Protein AF-G9ZDW5-F1 (afdb_monomer_lite)

Radius of gyration: 24.99 Å; chains: 1; bounding box: 78×46×70 Å

Structure (mmCIF, N/CA/C/O backbone):
data_AF-G9ZDW5-F1
#
_entry.id   AF-G9ZDW5-F1
#
loop_
_atom_site.group_PDB
_atom_site.id
_atom_site.type_symbol
_atom_site.label_atom_id
_atom_site.label_alt_id
_atom_site.label_comp_id
_atom_site.label_asym_id
_atom_site.label_entity_id
_atom_site.label_seq_id
_atom_site.pdbx_PDB_ins_code
_atom_site.Cartn_x
_atom_site.Cartn_y
_atom_site.Cartn_z
_atom_site.occupancy
_atom_site.B_iso_or_equiv
_atom_site.auth_seq_id
_atom_site.auth_comp_id
_atom_site.auth_asym_id
_atom_site.auth_atom_id
_atom_site.pdbx_PDB_model_num
ATOM 1 N N . MET A 1 1 ? 25.777 17.624 -18.385 1.00 48.00 1 MET A N 1
ATOM 2 C CA . MET A 1 1 ? 26.031 16.160 -18.348 1.00 48.00 1 MET A CA 1
ATOM 3 C C . MET A 1 1 ? 24.823 15.294 -18.750 1.00 48.00 1 MET A C 1
ATOM 5 O O . MET A 1 1 ? 24.967 14.083 -18.841 1.00 48.00 1 MET A O 1
ATOM 9 N N . THR A 1 2 ? 23.654 15.873 -19.050 1.00 51.00 2 THR A N 1
ATOM 10 C CA . THR A 1 2 ? 22.387 15.142 -19.278 1.00 51.00 2 THR A CA 1
ATOM 11 C C . THR A 1 2 ? 22.176 14.684 -20.730 1.00 51.00 2 THR A C 1
ATOM 13 O O . THR A 1 2 ? 21.541 13.667 -20.974 1.00 51.00 2 THR A O 1
ATOM 16 N N . MET A 1 3 ? 22.758 15.396 -21.697 1.00 32.97 3 MET A N 1
ATOM 17 C CA . MET A 1 3 ? 22.489 15.211 -23.130 1.00 32.97 3 MET A CA 1
ATOM 18 C C . MET A 1 3 ? 23.209 13.987 -23.732 1.00 32.97 3 MET A C 1
ATOM 20 O O . MET A 1 3 ? 22.612 13.230 -24.490 1.00 32.97 3 MET A O 1
ATOM 24 N N . ASN A 1 4 ? 24.449 13.707 -23.305 1.00 37.22 4 ASN A N 1
ATOM 25 C CA . ASN A 1 4 ? 25.214 12.539 -23.773 1.00 37.22 4 ASN A CA 1
ATOM 26 C C . ASN A 1 4 ? 24.620 11.198 -23.311 1.00 37.22 4 ASN A C 1
ATOM 28 O O . ASN A 1 4 ? 24.750 10.199 -24.010 1.00 37.22 4 ASN A O 1
ATOM 32 N N . ARG A 1 5 ? 23.936 11.171 -22.159 1.00 40.22 5 ARG A N 1
ATOM 33 C CA . ARG A 1 5 ? 23.303 9.955 -21.623 1.00 40.22 5 ARG A CA 1
ATOM 34 C C . ARG A 1 5 ? 21.988 9.624 -22.339 1.00 40.22 5 ARG A C 1
ATOM 36 O O . ARG A 1 5 ? 21.676 8.454 -22.516 1.00 40.22 5 ARG A O 1
ATOM 43 N N . ILE A 1 6 ? 21.259 10.646 -22.796 1.00 39.97 6 ILE A N 1
ATOM 44 C CA . ILE A 1 6 ? 20.042 10.492 -23.609 1.00 39.97 6 ILE A CA 1
ATOM 45 C C . ILE A 1 6 ? 20.413 9.985 -25.011 1.00 39.97 6 ILE A C 1
ATOM 47 O O . ILE A 1 6 ? 19.914 8.949 -25.431 1.00 39.97 6 ILE A O 1
ATOM 51 N N . LEU A 1 7 ? 21.398 10.613 -25.666 1.00 42.41 7 LEU A N 1
ATOM 52 C CA . LEU A 1 7 ? 21.891 10.188 -26.987 1.00 42.41 7 LEU A CA 1
ATOM 53 C C . LEU A 1 7 ? 22.512 8.777 -26.980 1.00 42.41 7 LEU A C 1
ATOM 55 O O . LEU A 1 7 ? 22.414 8.042 -27.962 1.00 42.41 7 LEU A O 1
ATOM 59 N N . SER A 1 8 ? 23.150 8.389 -25.870 1.00 50.06 8 SER A N 1
ATOM 60 C CA . SER A 1 8 ? 23.674 7.034 -25.649 1.00 50.06 8 SER A CA 1
ATOM 61 C C . SER A 1 8 ? 22.558 5.991 -25.546 1.00 50.06 8 SER A C 1
ATOM 63 O O . SER A 1 8 ? 22.692 4.917 -26.126 1.00 50.06 8 SER A O 1
ATOM 65 N N . ASN A 1 9 ? 21.462 6.301 -24.847 1.00 51.62 9 ASN A N 1
ATOM 66 C CA . ASN A 1 9 ? 20.305 5.411 -24.746 1.00 51.62 9 ASN A CA 1
ATOM 67 C C . ASN A 1 9 ? 19.540 5.309 -26.072 1.00 51.62 9 ASN A C 1
ATOM 69 O O . ASN A 1 9 ? 19.057 4.231 -26.403 1.00 51.62 9 ASN A O 1
ATOM 73 N N . ASP A 1 10 ? 19.472 6.393 -26.850 1.00 55.84 10 ASP A N 1
ATOM 74 C CA . ASP A 1 10 ? 18.813 6.389 -28.160 1.00 55.84 10 ASP A CA 1
ATOM 75 C C . ASP A 1 10 ? 19.576 5.537 -29.179 1.00 55.84 10 ASP A C 1
ATOM 77 O O . ASP A 1 10 ? 18.960 4.779 -29.926 1.00 55.84 10 ASP A O 1
ATOM 81 N N . LYS A 1 11 ? 20.917 5.588 -29.177 1.00 57.66 11 LYS A N 1
ATOM 82 C CA . LYS A 1 11 ? 21.743 4.705 -30.017 1.00 57.66 11 LYS A CA 1
ATOM 83 C C . LYS A 1 11 ? 21.622 3.237 -29.618 1.00 57.66 11 LYS A C 1
ATOM 85 O O . LYS A 1 11 ? 21.502 2.400 -30.508 1.00 57.66 11 LYS A O 1
ATOM 90 N N . GLN A 1 12 ? 21.618 2.938 -28.318 1.00 57.91 12 GLN A N 1
ATOM 91 C CA . GLN A 1 12 ? 21.424 1.572 -27.829 1.00 57.91 12 GLN A CA 1
ATOM 92 C C . GLN A 1 12 ? 20.043 1.047 -28.229 1.00 57.91 12 GLN A C 1
ATOM 94 O O . GLN A 1 12 ? 19.930 -0.020 -28.815 1.00 57.91 12 GLN A O 1
ATOM 99 N N . ARG A 1 13 ? 18.998 1.857 -28.041 1.00 59.25 13 ARG A N 1
ATOM 100 C CA . ARG A 1 13 ? 17.634 1.510 -28.438 1.00 59.25 13 ARG A CA 1
ATOM 101 C C . ARG A 1 13 ? 17.506 1.300 -29.949 1.00 59.25 13 ARG A C 1
ATOM 103 O O . ARG A 1 13 ? 16.782 0.406 -30.375 1.00 59.25 13 ARG A O 1
ATOM 110 N N . LEU A 1 14 ? 18.199 2.098 -30.766 1.00 61.94 14 LEU A N 1
ATOM 111 C CA . LEU A 1 14 ? 18.217 1.917 -32.220 1.00 61.94 14 LEU A CA 1
ATOM 112 C C . LEU A 1 14 ? 18.880 0.588 -32.609 1.00 61.94 14 LEU A C 1
ATOM 114 O O . LEU A 1 14 ? 18.380 -0.103 -33.492 1.00 61.94 14 LEU A O 1
ATOM 118 N N . GLN A 1 15 ? 19.973 0.224 -31.934 1.00 66.19 15 GLN A N 1
ATOM 119 C CA . GLN A 1 15 ? 20.665 -1.050 -32.135 1.00 66.19 15 GLN A CA 1
ATOM 120 C C . GLN A 1 15 ? 19.809 -2.235 -31.684 1.00 66.19 15 GLN A C 1
ATOM 122 O O . GLN A 1 15 ? 19.684 -3.190 -32.440 1.00 66.19 15 GLN A O 1
ATOM 127 N N . ASP A 1 16 ? 19.137 -2.139 -30.537 1.00 64.81 16 ASP A N 1
ATOM 128 C CA . ASP A 1 16 ? 18.242 -3.185 -30.035 1.00 64.81 16 ASP A CA 1
ATOM 129 C C . ASP A 1 16 ? 17.047 -3.395 -30.983 1.00 64.81 16 ASP A C 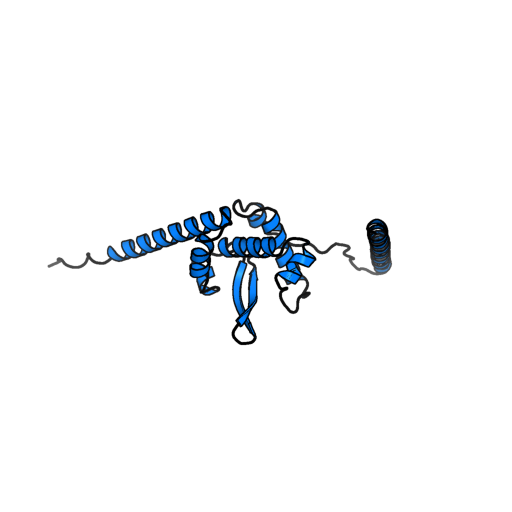1
ATOM 131 O O . ASP A 1 16 ? 16.669 -4.528 -31.275 1.00 64.81 16 ASP A O 1
ATOM 135 N N . VAL A 1 17 ? 16.479 -2.312 -31.534 1.00 66.25 17 VAL A N 1
ATOM 136 C CA . VAL A 1 17 ? 15.407 -2.375 -32.545 1.00 66.25 17 VAL A CA 1
ATOM 137 C C . VAL A 1 17 ? 15.911 -2.988 -33.853 1.00 66.25 17 VAL A C 1
ATOM 139 O O . VAL A 1 17 ? 15.212 -3.802 -34.454 1.00 66.25 17 VAL A O 1
ATOM 142 N N . GLN A 1 18 ? 17.117 -2.632 -34.299 1.00 69.25 18 GLN A N 1
ATOM 143 C CA . GLN A 1 18 ? 17.725 -3.197 -35.507 1.00 69.25 18 GLN A CA 1
ATOM 144 C C . GLN A 1 18 ? 18.092 -4.674 -35.332 1.00 69.25 18 GLN A C 1
ATOM 146 O O . GLN A 1 18 ? 17.912 -5.462 -36.259 1.00 69.25 18 GLN A O 1
ATOM 151 N N . GLU A 1 19 ? 18.572 -5.070 -34.156 1.00 68.31 19 GLU A N 1
ATOM 152 C CA . GLU A 1 19 ? 18.895 -6.457 -33.833 1.00 68.31 19 GLU A CA 1
ATOM 153 C C . GLU A 1 19 ? 17.627 -7.303 -33.689 1.00 68.31 19 GLU A C 1
ATOM 155 O O . GLU A 1 19 ? 17.572 -8.411 -34.226 1.00 68.31 19 GLU A O 1
ATOM 160 N N . LEU A 1 20 ? 16.579 -6.764 -33.055 1.00 61.47 20 LEU A N 1
ATOM 161 C CA . LEU A 1 20 ? 15.261 -7.390 -32.996 1.00 61.47 20 LEU A CA 1
ATOM 162 C C . LEU A 1 20 ? 14.685 -7.564 -34.406 1.00 61.47 20 LEU A C 1
ATOM 164 O O . LEU A 1 20 ? 14.303 -8.671 -34.764 1.00 61.47 20 LEU A O 1
ATOM 168 N N . ALA A 1 21 ? 14.723 -6.523 -35.244 1.00 63.22 21 ALA A N 1
ATOM 169 C CA . ALA A 1 21 ? 14.284 -6.599 -36.637 1.00 63.22 21 ALA A CA 1
ATOM 170 C C . ALA A 1 21 ? 15.086 -7.635 -37.440 1.00 63.22 21 ALA A C 1
ATOM 172 O O . ALA A 1 21 ? 14.513 -8.406 -38.203 1.00 63.22 21 ALA A O 1
ATOM 173 N N . ARG A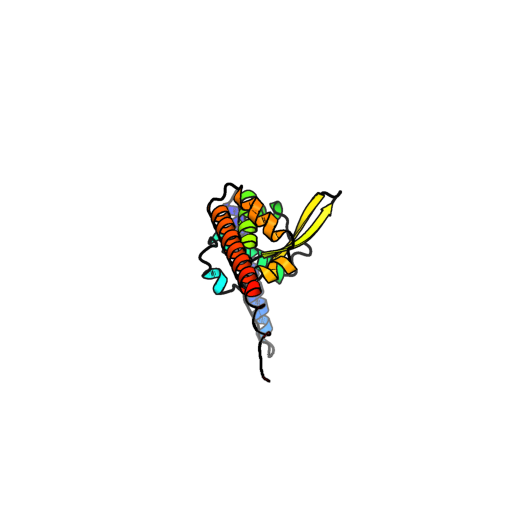 1 22 ? 16.408 -7.712 -37.244 1.00 64.62 22 ARG A N 1
ATOM 174 C CA . ARG A 1 22 ? 17.276 -8.676 -37.933 1.00 64.62 22 ARG A CA 1
ATOM 175 C C . ARG A 1 22 ? 17.039 -10.118 -37.466 1.00 64.62 22 ARG A C 1
ATOM 177 O O . ARG A 1 22 ? 17.046 -11.018 -38.304 1.00 64.62 22 ARG A O 1
ATOM 184 N N . LYS A 1 23 ? 16.775 -10.340 -36.172 1.00 58.12 23 LYS A N 1
ATOM 185 C CA . LYS A 1 23 ? 16.333 -11.635 -35.622 1.00 58.12 23 LYS A CA 1
ATOM 186 C C . LYS A 1 23 ? 14.971 -12.031 -36.191 1.00 58.12 23 LYS A C 1
ATOM 188 O O . LYS A 1 23 ? 14.832 -13.147 -36.675 1.00 58.12 23 LYS A O 1
ATOM 193 N N . THR A 1 24 ? 14.018 -11.103 -36.252 1.00 54.44 24 THR A N 1
ATOM 194 C CA . THR A 1 24 ? 12.704 -11.313 -36.879 1.00 54.44 24 THR A CA 1
ATOM 195 C C . THR A 1 24 ? 12.807 -11.625 -38.373 1.00 54.44 24 THR A C 1
ATOM 197 O O . THR A 1 24 ? 12.091 -12.492 -38.856 1.00 54.44 24 THR A O 1
ATOM 200 N N . ILE A 1 25 ? 13.734 -11.000 -39.105 1.00 54.94 25 ILE A N 1
ATOM 201 C CA . ILE A 1 25 ? 13.961 -11.268 -40.536 1.00 54.94 25 ILE A CA 1
ATOM 202 C C . ILE A 1 25 ? 14.609 -12.647 -40.771 1.00 54.94 25 ILE A C 1
ATOM 204 O O . ILE A 1 25 ? 14.349 -13.273 -41.796 1.00 54.94 25 ILE A O 1
ATOM 208 N N . HIS A 1 26 ? 15.413 -13.170 -39.836 1.00 48.41 26 HIS A N 1
ATOM 209 C CA . HIS A 1 26 ? 15.983 -14.523 -39.953 1.00 48.41 26 HIS A CA 1
ATOM 210 C C . HIS A 1 26 ? 14.968 -15.642 -39.663 1.00 48.41 26 HIS A C 1
ATOM 212 O O . HIS A 1 26 ? 15.166 -16.766 -40.115 1.00 48.41 26 HIS A O 1
ATOM 218 N N . ILE A 1 27 ? 13.859 -15.320 -38.985 1.00 50.06 27 ILE A N 1
ATOM 219 C CA . ILE A 1 27 ? 12.718 -16.226 -38.769 1.00 50.06 27 ILE A CA 1
ATOM 220 C C . ILE A 1 27 ? 11.945 -16.470 -40.084 1.00 50.06 27 ILE A C 1
ATOM 222 O O . ILE A 1 27 ? 11.290 -17.490 -40.232 1.00 50.06 27 ILE A O 1
ATOM 226 N N . VAL A 1 28 ? 12.106 -15.617 -41.103 1.00 49.28 28 VAL A N 1
ATOM 227 C CA . VAL A 1 28 ? 11.380 -15.692 -42.392 1.00 49.28 28 VAL A CA 1
ATOM 228 C C . VAL A 1 28 ? 11.916 -16.789 -43.337 1.00 49.28 28 VAL A C 1
ATOM 230 O O . VAL A 1 28 ? 11.548 -16.830 -44.508 1.00 49.28 28 VAL A O 1
ATOM 233 N N . LYS A 1 29 ? 12.801 -17.687 -42.876 1.00 48.72 29 LYS A N 1
ATOM 234 C CA . LYS A 1 29 ? 13.291 -18.819 -43.689 1.00 48.72 29 LYS A CA 1
ATOM 235 C C . LYS A 1 29 ? 12.673 -20.182 -43.357 1.00 48.72 29 LYS A C 1
ATOM 237 O O . LYS A 1 29 ? 12.912 -21.105 -44.125 1.00 48.72 29 LYS A O 1
ATOM 242 N N . GLU A 1 30 ? 11.852 -20.295 -42.313 1.00 51.72 30 GLU A N 1
ATOM 243 C CA . GLU A 1 30 ? 11.049 -21.491 -42.000 1.00 51.72 30 GLU A CA 1
ATOM 244 C C . GLU A 1 30 ? 9.714 -21.084 -41.348 1.00 51.72 30 GLU A C 1
ATOM 246 O O . GLU A 1 30 ? 9.595 -19.958 -40.873 1.00 51.72 30 GLU A O 1
ATOM 251 N N . ASP A 1 31 ? 8.724 -21.986 -41.336 1.00 54.66 31 ASP A N 1
ATOM 252 C CA . ASP A 1 31 ? 7.350 -21.821 -40.818 1.00 54.66 31 ASP A CA 1
ATOM 253 C C . ASP A 1 31 ? 7.279 -21.438 -39.318 1.00 54.66 31 ASP A C 1
ATOM 255 O O . ASP A 1 31 ? 6.828 -22.209 -38.470 1.00 54.66 31 ASP A O 1
ATOM 259 N N . GLN A 1 32 ? 7.737 -20.240 -38.956 1.00 58.59 32 GLN A N 1
ATOM 260 C CA . GLN A 1 32 ? 7.831 -19.772 -37.576 1.00 58.59 32 GLN A CA 1
ATOM 261 C C . GLN A 1 32 ? 7.155 -18.410 -37.385 1.00 58.59 32 GLN A C 1
ATOM 263 O O . GLN A 1 32 ? 7.262 -17.494 -38.200 1.00 58.59 32 GLN A O 1
ATOM 268 N N . ILE A 1 33 ? 6.463 -18.270 -36.253 1.00 52.75 33 ILE A N 1
ATOM 269 C CA . ILE A 1 33 ? 5.803 -17.032 -35.832 1.00 52.75 33 ILE A CA 1
ATOM 270 C C . ILE A 1 33 ? 6.773 -16.247 -34.944 1.00 52.75 33 ILE A C 1
ATOM 272 O O . ILE A 1 33 ? 7.211 -16.740 -33.906 1.00 52.75 33 ILE A O 1
ATOM 276 N N . ALA A 1 34 ? 7.081 -15.005 -35.323 1.00 57.44 34 ALA A N 1
ATOM 277 C CA . ALA A 1 34 ? 7.856 -14.074 -34.506 1.00 57.44 34 ALA A CA 1
ATOM 278 C C . ALA A 1 34 ? 6.931 -13.088 -33.775 1.00 57.44 34 ALA A C 1
ATOM 280 O O . ALA A 1 34 ? 6.090 -12.446 -34.403 1.00 57.44 34 ALA A O 1
ATOM 281 N N . PHE A 1 35 ? 7.124 -12.907 -32.466 1.00 62.91 35 PHE A N 1
ATOM 282 C CA . PHE A 1 35 ? 6.480 -11.844 -31.690 1.00 62.91 35 PHE A CA 1
ATOM 283 C C . PHE A 1 35 ? 7.500 -10.755 -31.341 1.00 62.91 35 PHE A C 1
ATOM 285 O O . PHE A 1 35 ? 8.492 -11.016 -30.663 1.00 62.91 35 PHE A O 1
ATOM 292 N N . THR A 1 36 ? 7.248 -9.524 -31.787 1.00 62.19 36 THR A N 1
ATOM 293 C CA . THR A 1 36 ? 8.050 -8.342 -31.438 1.00 62.19 36 THR A CA 1
ATOM 294 C C . THR A 1 36 ? 7.201 -7.388 -30.599 1.00 62.19 36 THR A C 1
ATOM 296 O O . THR A 1 36 ? 6.499 -6.534 -31.140 1.00 62.19 36 THR A O 1
ATOM 299 N N . GLY A 1 37 ? 7.235 -7.539 -29.276 1.00 65.19 37 GLY A N 1
ATOM 300 C CA . GLY A 1 37 ? 6.502 -6.683 -28.341 1.00 65.19 37 GLY A CA 1
ATOM 301 C C . GLY A 1 37 ? 7.357 -6.270 -27.147 1.00 65.19 37 GLY A C 1
ATOM 302 O O . GLY A 1 37 ? 8.324 -6.944 -26.799 1.00 65.19 37 GLY A O 1
ATOM 303 N N . SER A 1 38 ? 7.014 -5.140 -26.529 1.00 72.62 38 SER A N 1
ATOM 304 C CA . SER A 1 38 ? 7.593 -4.728 -25.244 1.00 72.62 38 SER A CA 1
ATOM 305 C C . SER A 1 38 ? 6.952 -5.491 -24.080 1.00 72.62 38 SER A C 1
ATOM 307 O O . SER A 1 38 ? 5.848 -6.015 -24.215 1.00 72.62 38 SER A O 1
ATOM 309 N N . GLU A 1 39 ? 7.627 -5.519 -22.926 1.00 72.25 39 GLU A N 1
ATOM 310 C CA . GLU A 1 39 ? 7.035 -5.994 -21.669 1.00 72.25 39 GLU A CA 1
ATOM 311 C C . GLU A 1 39 ? 5.752 -5.196 -21.369 1.00 72.25 39 GLU A C 1
ATOM 313 O O . GLU A 1 39 ? 5.771 -3.963 -21.340 1.00 72.25 39 GLU A O 1
ATOM 318 N N . VAL A 1 40 ? 4.634 -5.900 -21.167 1.00 79.81 40 VAL A N 1
ATOM 319 C CA . VAL A 1 40 ? 3.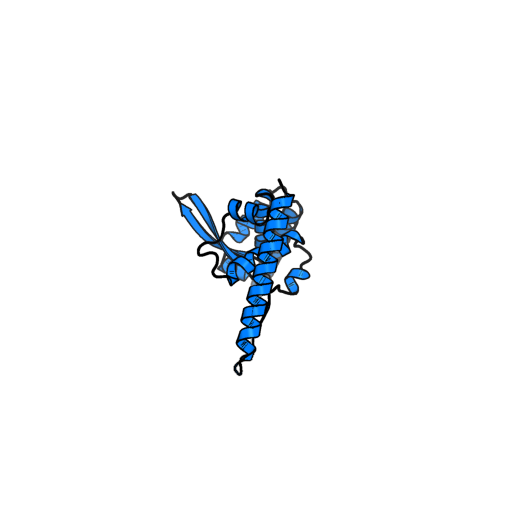341 -5.294 -20.830 1.00 79.81 40 VAL A CA 1
ATOM 320 C C . VAL A 1 40 ? 3.032 -5.567 -19.367 1.00 79.81 40 VAL A C 1
ATOM 322 O O . VAL A 1 40 ? 2.915 -6.718 -18.949 1.00 79.81 40 VAL A O 1
ATOM 325 N N . ILE A 1 41 ? 2.822 -4.497 -18.604 1.00 81.19 41 ILE A N 1
ATOM 326 C CA . ILE A 1 41 ? 2.296 -4.596 -17.244 1.00 81.19 41 ILE A CA 1
ATOM 327 C C . ILE A 1 41 ? 0.775 -4.674 -17.344 1.00 81.19 41 ILE A C 1
ATOM 329 O O . ILE A 1 41 ? 0.125 -3.724 -17.782 1.00 81.19 41 ILE A O 1
ATOM 333 N N . GLN A 1 42 ? 0.204 -5.803 -16.934 1.00 84.62 42 GLN A N 1
ATOM 334 C CA . GLN A 1 42 ? -1.246 -5.937 -16.836 1.00 84.62 42 GLN A CA 1
ATOM 335 C C . GLN A 1 42 ? -1.760 -5.171 -15.618 1.00 84.62 42 GLN A C 1
ATOM 337 O O . GLN A 1 42 ? -1.230 -5.311 -14.514 1.00 84.62 42 GLN A O 1
ATOM 342 N N . VAL A 1 43 ? -2.804 -4.370 -15.831 1.00 88.94 43 VAL A N 1
ATOM 343 C CA . VAL A 1 43 ? -3.405 -3.529 -14.794 1.00 88.94 43 VAL A CA 1
ATOM 344 C C . VAL A 1 43 ? -4.888 -3.867 -14.666 1.00 88.94 43 VAL A C 1
ATOM 346 O O . VAL A 1 43 ? -5.605 -3.793 -15.666 1.00 88.94 43 VAL A O 1
ATOM 349 N N . PRO A 1 44 ? -5.379 -4.207 -13.463 1.00 93.75 44 PRO A N 1
ATOM 350 C CA . PRO A 1 44 ? -6.803 -4.407 -13.238 1.00 93.75 44 PRO A CA 1
ATOM 351 C C . PRO A 1 44 ? -7.583 -3.123 -13.531 1.00 93.75 44 PRO A C 1
ATOM 353 O O . PRO A 1 44 ? -7.264 -2.063 -12.992 1.00 93.75 44 PRO A O 1
ATOM 356 N N . GLY A 1 45 ? -8.648 -3.205 -14.333 1.00 94.38 45 GLY A N 1
ATOM 357 C CA . GLY A 1 45 ? -9.484 -2.033 -14.637 1.00 94.38 45 GLY A CA 1
ATOM 358 C C . GLY A 1 45 ? -10.064 -1.375 -13.378 1.00 94.38 45 GLY A C 1
ATOM 359 O O . GLY A 1 45 ? -10.140 -0.153 -13.284 1.00 94.38 45 GLY A O 1
ATOM 360 N N . VAL A 1 46 ? -10.370 -2.184 -12.358 1.00 95.50 46 VAL A N 1
ATOM 361 C CA . VAL A 1 46 ? -10.823 -1.715 -11.040 1.00 95.50 46 VAL A CA 1
ATOM 362 C C . VAL A 1 46 ? -9.798 -0.834 -10.314 1.00 95.50 46 VAL A C 1
ATOM 364 O O . VAL A 1 46 ? -10.205 0.058 -9.578 1.00 95.50 46 VAL A O 1
ATOM 367 N N . LEU A 1 47 ? -8.492 -1.015 -10.551 1.00 96.56 47 LEU A N 1
ATOM 368 C CA . LEU A 1 47 ? -7.445 -0.159 -9.976 1.00 96.56 47 LEU A CA 1
ATOM 369 C C . LEU A 1 47 ? -7.464 1.227 -10.619 1.00 96.56 47 LEU A C 1
ATOM 371 O O . LEU A 1 47 ? -7.352 2.242 -9.933 1.00 96.56 47 LEU A O 1
ATOM 375 N N . LEU A 1 48 ? -7.622 1.276 -11.945 1.00 93.81 48 LEU A N 1
ATOM 376 C CA . LEU A 1 48 ? -7.662 2.532 -12.697 1.00 93.81 48 LEU A CA 1
ATOM 377 C C . LEU A 1 48 ? -8.820 3.416 -12.225 1.00 93.81 48 LEU A C 1
ATOM 379 O O . LEU A 1 48 ? -8.653 4.629 -12.082 1.00 93.81 48 LEU A O 1
ATOM 383 N N . CYS A 1 49 ? -9.949 2.790 -11.897 1.00 93.12 49 CYS A N 1
ATOM 384 C CA . CYS A 1 49 ? -11.155 3.454 -11.417 1.00 93.12 49 CYS A CA 1
ATOM 385 C C . CYS A 1 49 ? -11.220 3.633 -9.891 1.00 93.12 49 CYS A C 1
ATOM 387 O O . CYS A 1 49 ? -12.208 4.186 -9.413 1.00 93.12 49 CYS A O 1
ATOM 389 N N . ASP A 1 50 ? -10.216 3.197 -9.118 1.00 95.06 50 ASP A N 1
ATOM 390 C CA . ASP A 1 50 ? -10.226 3.366 -7.659 1.00 95.06 50 ASP A CA 1
ATOM 391 C C . ASP A 1 50 ? -10.231 4.873 -7.312 1.00 95.06 50 ASP A C 1
ATOM 393 O O . ASP A 1 50 ? -9.300 5.587 -7.712 1.00 95.06 50 ASP A O 1
ATOM 397 N N . PRO A 1 51 ? -11.268 5.386 -6.618 1.00 94.38 51 PRO A N 1
ATOM 398 C CA . PRO A 1 51 ? -11.403 6.814 -6.336 1.00 94.38 51 PRO A CA 1
ATOM 399 C C . PRO A 1 51 ? -10.589 7.257 -5.115 1.00 94.38 51 PRO A C 1
ATOM 401 O O . PRO A 1 51 ? -10.460 8.453 -4.858 1.00 94.38 51 PRO A O 1
ATOM 404 N N . ILE A 1 52 ? -10.079 6.307 -4.329 1.00 96.50 52 ILE A N 1
ATOM 405 C CA . ILE A 1 52 ? -9.334 6.571 -3.104 1.00 96.50 52 ILE A CA 1
ATOM 406 C C . ILE A 1 52 ? -7.859 6.752 -3.425 1.00 96.50 52 ILE A C 1
ATOM 408 O O . ILE A 1 52 ? -7.234 7.661 -2.877 1.00 96.50 52 ILE A O 1
ATOM 412 N N . LEU A 1 53 ? -7.297 5.896 -4.281 1.00 97.50 53 LEU A N 1
ATOM 413 C CA . LEU A 1 53 ? -5.884 5.936 -4.653 1.00 97.50 53 LEU A CA 1
ATOM 414 C C . LEU A 1 53 ? -5.560 7.095 -5.602 1.00 97.50 53 LEU A C 1
ATOM 416 O O . LEU A 1 53 ? -6.283 7.367 -6.562 1.00 97.50 53 LEU A O 1
ATOM 420 N N . SER A 1 54 ? -4.417 7.743 -5.372 1.00 96.94 54 SER A N 1
ATOM 421 C CA . SER A 1 54 ? -3.868 8.722 -6.310 1.00 96.94 54 SER A CA 1
ATOM 422 C C . SER A 1 54 ? -3.296 8.038 -7.559 1.00 96.94 54 SER A C 1
ATOM 424 O O . SER A 1 54 ? -3.007 6.840 -7.559 1.00 96.94 54 SER A O 1
ATOM 426 N N . ASN A 1 55 ? -3.072 8.803 -8.631 1.00 96.50 55 ASN A N 1
ATOM 427 C CA . ASN A 1 55 ? -2.429 8.270 -9.837 1.00 96.50 55 ASN A CA 1
ATOM 428 C C . ASN A 1 55 ? -1.016 7.738 -9.552 1.00 96.50 55 ASN A C 1
ATOM 430 O O . ASN A 1 55 ? -0.663 6.673 -10.050 1.00 96.50 55 ASN A O 1
ATOM 434 N N . ASP A 1 56 ? -0.242 8.413 -8.699 1.00 96.56 56 ASP A N 1
ATOM 435 C CA . ASP A 1 56 ? 1.095 7.947 -8.313 1.00 96.56 56 ASP A CA 1
ATOM 436 C C . ASP A 1 56 ? 1.045 6.626 -7.536 1.00 96.56 56 ASP A C 1
ATOM 438 O O . ASP A 1 56 ? 1.925 5.784 -7.684 1.00 96.56 56 ASP A O 1
ATOM 442 N N . GLU A 1 57 ? 0.001 6.408 -6.735 1.00 97.38 57 GLU A N 1
ATOM 443 C CA . GLU A 1 57 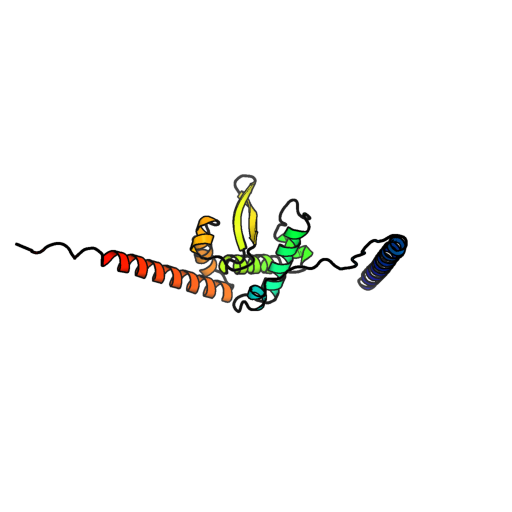? -0.198 5.154 -6.000 1.00 97.38 57 GLU A CA 1
ATOM 444 C C . GLU A 1 57 ? -0.593 4.007 -6.921 1.00 97.38 57 GLU A C 1
ATOM 446 O O . GLU A 1 57 ? -0.132 2.880 -6.736 1.00 97.38 57 GLU A O 1
ATOM 451 N N . LYS A 1 58 ? -1.396 4.295 -7.949 1.00 96.94 58 LYS A N 1
ATOM 452 C CA . LYS A 1 58 ? -1.716 3.334 -9.010 1.00 96.94 58 LYS A CA 1
ATOM 453 C C . LYS A 1 58 ? -0.458 2.974 -9.803 1.00 96.94 58 LYS A C 1
ATOM 455 O O . LYS A 1 58 ? -0.192 1.795 -10.016 1.00 96.94 58 LYS A O 1
ATOM 460 N N . ILE A 1 59 ? 0.365 3.965 -10.159 1.00 95.06 59 ILE A N 1
ATOM 461 C CA . ILE A 1 59 ? 1.670 3.750 -10.807 1.00 95.06 59 ILE A CA 1
ATOM 462 C C . ILE A 1 59 ? 2.601 2.940 -9.896 1.00 95.06 59 ILE A C 1
ATOM 464 O O . ILE A 1 59 ? 3.267 2.020 -10.365 1.00 95.06 59 ILE A O 1
ATOM 468 N N . TYR A 1 60 ? 2.621 3.228 -8.593 1.00 95.12 60 TYR A N 1
ATOM 469 C CA . TYR A 1 60 ? 3.390 2.457 -7.619 1.00 95.12 60 TYR A CA 1
ATOM 470 C C . TYR A 1 60 ? 2.937 0.995 -7.565 1.00 95.12 60 TYR A C 1
ATOM 472 O O . TYR A 1 60 ? 3.776 0.099 -7.621 1.00 95.12 60 TYR A O 1
ATOM 480 N N . TRP A 1 61 ? 1.629 0.730 -7.553 1.00 95.00 61 TRP A N 1
ATOM 481 C CA . TRP A 1 61 ? 1.107 -0.635 -7.648 1.00 95.00 61 TRP A CA 1
ATOM 482 C C . TRP A 1 61 ? 1.556 -1.329 -8.944 1.00 95.00 61 TRP A C 1
ATOM 484 O O . TRP A 1 61 ? 2.033 -2.461 -8.895 1.00 95.00 61 TRP A O 1
ATOM 494 N N . MET A 1 62 ? 1.480 -0.647 -10.095 1.00 92.31 62 MET A N 1
ATOM 495 C CA . MET A 1 62 ? 1.930 -1.191 -11.389 1.00 92.31 62 MET A CA 1
ATOM 496 C C . MET A 1 62 ? 3.422 -1.525 -11.378 1.00 92.31 62 MET A C 1
ATOM 498 O O . MET A 1 62 ? 3.847 -2.545 -11.920 1.00 92.31 62 MET A O 1
ATOM 502 N N . PHE A 1 63 ? 4.218 -0.681 -10.728 1.00 89.81 63 PHE A N 1
ATOM 503 C CA . PHE A 1 63 ? 5.641 -0.904 -10.549 1.00 89.81 63 PHE A CA 1
ATOM 504 C C . PHE A 1 63 ? 5.912 -2.150 -9.687 1.00 89.81 63 PHE A C 1
ATOM 506 O O . PHE A 1 63 ? 6.694 -3.014 -10.086 1.00 89.81 63 PHE A O 1
ATOM 513 N N . LEU A 1 64 ? 5.202 -2.309 -8.563 1.00 88.44 64 LEU A N 1
ATOM 514 C CA . LEU A 1 64 ? 5.268 -3.528 -7.748 1.00 88.44 64 LEU A CA 1
ATOM 515 C C . LEU A 1 64 ? 4.810 -4.767 -8.537 1.00 88.44 64 LEU A C 1
ATOM 517 O O . LEU A 1 64 ? 5.416 -5.828 -8.414 1.00 88.44 64 LEU A O 1
ATOM 521 N N . ARG A 1 65 ? 3.784 -4.646 -9.389 1.00 88.44 65 ARG A N 1
ATOM 522 C CA . ARG A 1 65 ? 3.313 -5.736 -10.259 1.00 88.44 65 ARG A CA 1
ATOM 523 C C . ARG A 1 65 ? 4.365 -6.171 -11.270 1.00 88.44 65 ARG A C 1
ATOM 525 O O . ARG A 1 65 ? 4.556 -7.368 -11.458 1.00 88.44 65 ARG A O 1
ATOM 532 N N . ARG A 1 66 ? 5.080 -5.227 -11.881 1.00 84.06 66 ARG A N 1
ATOM 533 C CA . ARG A 1 66 ? 6.206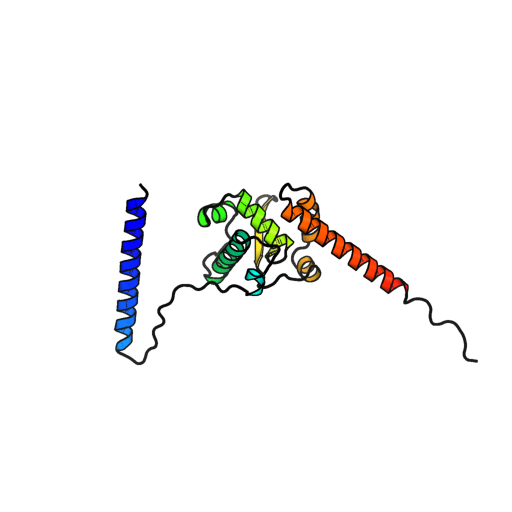 -5.542 -12.770 1.00 84.06 66 ARG A CA 1
ATOM 534 C C . ARG A 1 66 ? 7.296 -6.321 -12.034 1.00 84.06 66 ARG A C 1
ATOM 536 O O . ARG A 1 66 ? 7.788 -7.322 -12.548 1.00 84.06 66 ARG A O 1
ATOM 543 N N . ALA A 1 67 ? 7.616 -5.913 -10.805 1.00 77.75 67 ALA A N 1
ATOM 544 C CA . ALA A 1 67 ? 8.598 -6.600 -9.970 1.00 77.75 67 ALA A CA 1
ATOM 545 C C . ALA A 1 67 ? 8.228 -8.070 -9.669 1.00 77.75 67 ALA A C 1
ATOM 547 O O . ALA A 1 67 ? 9.129 -8.875 -9.441 1.00 77.75 67 ALA A O 1
ATOM 548 N N . THR A 1 68 ? 6.941 -8.448 -9.716 1.00 76.38 68 THR A N 1
ATOM 549 C CA . THR A 1 68 ? 6.516 -9.852 -9.553 1.00 76.38 68 THR A CA 1
ATOM 550 C C . THR A 1 68 ? 6.531 -10.669 -10.847 1.00 76.38 68 THR A C 1
ATOM 552 O O . THR A 1 68 ? 6.613 -11.891 -10.774 1.00 76.38 68 THR A O 1
ATOM 555 N N . GLN A 1 69 ? 6.451 -10.043 -12.027 1.00 71.12 69 GLN A N 1
ATOM 556 C CA . GLN A 1 69 ? 6.396 -10.756 -13.315 1.00 71.12 69 GLN A CA 1
ATOM 557 C C . GLN A 1 69 ? 7.764 -11.211 -13.805 1.00 71.12 69 GLN A C 1
ATOM 559 O O . GLN A 1 69 ? 7.893 -12.292 -14.373 1.00 71.12 69 GLN A O 1
ATOM 564 N N . ALA A 1 70 ? 8.789 -10.394 -13.602 1.00 58.03 70 ALA A N 1
ATOM 565 C CA . ALA A 1 70 ? 10.054 -10.608 -14.284 1.00 58.03 70 ALA A CA 1
ATOM 566 C C . ALA A 1 70 ? 10.952 -11.685 -13.635 1.00 58.03 70 ALA A C 1
ATOM 568 O O . ALA A 1 70 ? 12.099 -11.828 -14.053 1.00 58.03 70 ALA A O 1
ATOM 569 N N . ASN A 1 71 ? 10.497 -12.406 -12.589 1.00 53.53 71 ASN A N 1
ATOM 570 C CA . ASN A 1 71 ? 11.375 -13.169 -11.672 1.00 53.53 71 ASN A CA 1
ATOM 571 C C . ASN A 1 71 ? 12.624 -12.353 -11.250 1.00 53.53 71 ASN A C 1
ATOM 573 O O . ASN A 1 71 ? 13.640 -12.904 -10.831 1.00 53.53 71 ASN A O 1
ATOM 577 N N . SER A 1 72 ? 12.567 -11.027 -11.412 1.00 47.97 72 SER A N 1
ATOM 578 C CA . SER A 1 72 ? 13.731 -10.145 -11.487 1.00 47.97 72 SER A CA 1
ATOM 579 C C . SER A 1 72 ? 14.247 -9.803 -10.107 1.00 47.97 72 SER A C 1
ATOM 581 O O . SER A 1 72 ? 15.428 -9.515 -9.928 1.00 47.97 72 SER A O 1
ATOM 583 N N . TYR A 1 73 ? 13.369 -9.896 -9.117 1.00 50.22 73 TYR A N 1
ATOM 584 C CA . TYR A 1 73 ? 13.725 -9.784 -7.727 1.00 50.22 73 TYR A CA 1
ATOM 585 C C . TYR A 1 73 ? 13.641 -11.166 -7.088 1.00 50.22 73 TYR A C 1
ATOM 587 O O . TYR A 1 73 ? 12.576 -11.612 -6.675 1.00 50.22 73 TYR A O 1
ATOM 595 N N . GLN A 1 74 ? 14.802 -11.799 -6.886 1.00 54.06 74 GLN A N 1
ATOM 596 C CA . GLN A 1 74 ? 14.946 -12.849 -5.865 1.00 54.06 74 GLN A CA 1
ATOM 597 C C . GLN A 1 74 ? 14.570 -12.326 -4.459 1.00 54.06 74 GLN A C 1
ATOM 599 O O . GLN A 1 74 ? 14.400 -13.109 -3.527 1.00 54.06 74 GLN A O 1
ATOM 604 N N . ARG A 1 75 ? 14.453 -10.995 -4.291 1.00 65.12 75 ARG A N 1
ATOM 605 C CA . ARG A 1 75 ? 14.147 -10.310 -3.035 1.00 65.12 75 ARG A CA 1
ATOM 606 C C . ARG A 1 75 ? 13.425 -8.972 -3.281 1.00 65.12 75 ARG A C 1
ATOM 608 O O . ARG A 1 75 ? 13.989 -8.090 -3.915 1.00 65.12 75 ARG A O 1
ATOM 615 N N . MET A 1 76 ? 12.228 -8.790 -2.714 1.00 67.12 76 MET A N 1
ATOM 616 C CA . MET A 1 76 ? 11.410 -7.561 -2.815 1.00 67.12 76 MET A CA 1
ATOM 617 C C . MET A 1 76 ? 12.188 -6.300 -2.403 1.00 67.12 76 MET A C 1
ATOM 619 O O . MET A 1 76 ? 12.581 -6.289 -1.241 1.00 67.12 76 MET A O 1
ATOM 623 N N . PRO A 1 77 ? 12.380 -5.259 -3.238 1.00 70.12 77 PRO A N 1
ATOM 624 C CA . PRO A 1 77 ? 13.266 -4.132 -2.925 1.00 70.12 77 PRO A CA 1
ATOM 625 C C . PRO A 1 77 ? 12.875 -3.381 -1.645 1.00 70.12 77 PRO A C 1
ATOM 627 O O . PRO A 1 77 ? 11.697 -3.312 -1.287 1.00 70.12 77 PRO A O 1
ATOM 630 N N . ASP A 1 78 ? 13.850 -2.807 -0.939 1.00 77.50 78 ASP A N 1
ATOM 631 C CA . ASP A 1 78 ? 13.555 -1.937 0.202 1.00 77.50 78 ASP A CA 1
ATOM 632 C C . ASP A 1 78 ? 13.123 -0.533 -0.236 1.00 77.50 78 ASP A C 1
ATOM 634 O O . ASP A 1 78 ? 13.177 -0.151 -1.402 1.00 77.50 78 ASP A O 1
ATOM 638 N N . GLN A 1 79 ? 12.673 0.266 0.731 1.00 83.06 79 GLN A N 1
ATOM 639 C CA . GLN A 1 79 ? 12.139 1.604 0.474 1.00 83.06 79 GLN A CA 1
ATOM 640 C C . GLN A 1 79 ? 13.152 2.547 -0.191 1.00 83.06 79 GLN A C 1
ATOM 642 O O . GLN A 1 79 ? 12.744 3.476 -0.887 1.00 83.06 79 GLN A O 1
ATOM 647 N N . THR A 1 80 ? 14.452 2.348 0.039 1.00 84.44 80 THR A N 1
ATOM 648 C CA . THR A 1 80 ? 15.512 3.165 -0.562 1.00 84.44 80 THR A CA 1
ATOM 649 C C . THR A 1 80 ? 15.736 2.750 -2.010 1.00 84.44 80 THR A C 1
ATOM 651 O O . THR A 1 80 ? 15.804 3.617 -2.881 1.00 84.44 80 THR A O 1
ATOM 654 N N . GLU A 1 81 ? 15.775 1.443 -2.271 1.00 84.00 81 GLU A N 1
ATOM 655 C CA . GLU A 1 81 ? 15.859 0.878 -3.621 1.00 84.00 81 GLU A CA 1
ATOM 656 C C . GLU A 1 81 ? 14.657 1.327 -4.476 1.00 84.00 81 GLU A C 1
ATOM 658 O O . GLU A 1 81 ? 14.842 1.884 -5.559 1.00 84.00 81 GLU A O 1
ATOM 663 N N . LEU A 1 82 ? 13.434 1.215 -3.941 1.00 85.94 82 LEU A N 1
ATOM 664 C CA . LEU A 1 82 ? 12.203 1.653 -4.616 1.00 85.94 82 LEU A CA 1
ATOM 665 C C . LEU A 1 82 ? 12.201 3.158 -4.914 1.00 85.94 82 LEU A C 1
ATOM 667 O O . LEU A 1 82 ? 11.833 3.580 -6.010 1.00 85.94 82 LEU A O 1
ATOM 671 N N . ALA A 1 83 ? 12.623 3.978 -3.948 1.00 89.75 83 ALA A N 1
ATOM 672 C CA . ALA A 1 83 ? 12.702 5.427 -4.113 1.00 89.75 83 ALA A CA 1
ATOM 673 C C . ALA A 1 83 ? 13.680 5.821 -5.231 1.00 89.75 83 ALA A C 1
ATOM 675 O O . ALA A 1 83 ? 13.374 6.698 -6.042 1.00 89.75 83 ALA A O 1
ATOM 676 N N . ALA A 1 84 ? 14.840 5.160 -5.295 1.00 88.50 84 ALA A N 1
ATOM 677 C CA . ALA A 1 84 ? 15.840 5.403 -6.327 1.00 88.50 84 ALA A CA 1
ATOM 678 C C . ALA A 1 84 ? 15.340 4.987 -7.717 1.00 88.50 84 ALA A C 1
ATOM 680 O O . ALA A 1 84 ? 15.491 5.748 -8.676 1.00 88.50 84 ALA A O 1
ATOM 681 N N . GLU A 1 85 ? 14.711 3.815 -7.825 1.00 86.62 85 GLU A N 1
ATOM 682 C CA . GLU A 1 85 ? 14.240 3.289 -9.106 1.00 86.62 85 GLU A CA 1
ATOM 683 C C . GLU A 1 85 ? 13.080 4.115 -9.675 1.00 86.62 85 GLU A C 1
ATOM 685 O O . GLU A 1 85 ? 13.096 4.494 -10.848 1.00 86.62 85 GLU A O 1
ATOM 690 N N . MET A 1 86 ? 12.124 4.492 -8.825 1.00 89.69 86 MET A N 1
ATOM 691 C CA . MET A 1 86 ? 10.993 5.335 -9.214 1.00 89.69 86 MET A CA 1
ATOM 692 C C . MET A 1 86 ? 11.313 6.834 -9.238 1.00 89.69 86 MET A C 1
ATOM 694 O O . MET A 1 86 ? 10.478 7.627 -9.668 1.00 89.69 86 MET A O 1
ATOM 698 N N . ARG A 1 87 ? 12.512 7.237 -8.795 1.00 92.50 87 ARG A N 1
ATOM 699 C CA . ARG A 1 87 ? 12.965 8.639 -8.709 1.00 92.50 87 ARG A CA 1
ATOM 700 C C . ARG A 1 87 ? 12.020 9.531 -7.898 1.00 92.50 87 ARG A C 1
ATOM 702 O O . ARG A 1 87 ? 11.768 10.680 -8.258 1.00 92.50 87 ARG A O 1
ATOM 709 N N . ILE A 1 88 ? 11.523 9.004 -6.786 1.00 94.06 88 ILE A N 1
ATOM 710 C CA . ILE A 1 88 ? 10.644 9.706 -5.844 1.00 94.06 88 ILE A CA 1
ATOM 711 C C . ILE A 1 88 ? 11.208 9.628 -4.429 1.00 94.06 88 ILE A C 1
ATOM 713 O O . ILE A 1 88 ? 12.154 8.898 -4.147 1.00 94.06 88 ILE A O 1
ATOM 717 N N . SER A 1 89 ? 10.647 10.410 -3.509 1.00 95.12 89 SER A N 1
ATOM 718 C CA . SER A 1 89 ? 11.140 10.434 -2.133 1.00 95.12 89 SER A CA 1
ATOM 719 C C . SER A 1 89 ? 10.802 9.141 -1.376 1.00 95.12 89 SER A C 1
ATOM 721 O O . SER A 1 89 ? 9.751 8.533 -1.588 1.00 95.12 89 SER A O 1
ATOM 723 N N . ARG A 1 90 ? 11.639 8.767 -0.397 1.00 93.75 90 ARG A N 1
ATOM 724 C CA . ARG A 1 90 ? 11.319 7.675 0.545 1.00 93.75 90 ARG A CA 1
ATOM 725 C C . ARG A 1 90 ? 10.006 7.926 1.295 1.00 93.75 90 ARG A C 1
ATOM 727 O O . ARG A 1 90 ? 9.251 6.994 1.541 1.00 93.75 90 ARG A O 1
ATOM 734 N N . ALA A 1 91 ? 9.704 9.186 1.617 1.00 93.88 91 ALA A N 1
ATOM 735 C CA . ALA A 1 91 ? 8.445 9.560 2.260 1.00 93.88 91 ALA A CA 1
ATOM 736 C C . ALA A 1 91 ? 7.225 9.269 1.364 1.00 93.88 91 ALA A C 1
ATOM 738 O O . ALA A 1 91 ? 6.191 8.819 1.865 1.00 93.88 91 ALA A O 1
ATOM 739 N N . SER A 1 92 ? 7.361 9.459 0.047 1.00 95.94 92 SER A N 1
ATOM 740 C CA . SER A 1 92 ? 6.345 9.088 -0.944 1.00 95.94 92 SER A CA 1
ATOM 741 C C . SER A 1 92 ? 6.151 7.575 -0.974 1.00 95.94 92 SER A C 1
ATOM 743 O O . SER A 1 92 ? 5.027 7.124 -0.797 1.00 95.94 92 SER A O 1
ATOM 745 N N . ILE A 1 93 ? 7.231 6.787 -1.065 1.00 94.75 93 ILE A N 1
ATOM 746 C CA . ILE A 1 93 ? 7.165 5.313 -1.026 1.00 94.75 93 ILE A CA 1
ATOM 747 C C . ILE A 1 93 ? 6.458 4.808 0.237 1.00 94.75 93 ILE A C 1
ATOM 749 O O . ILE A 1 93 ? 5.572 3.955 0.156 1.00 94.75 93 ILE A O 1
ATOM 753 N N . ILE A 1 94 ? 6.806 5.356 1.405 1.00 93.44 94 ILE A N 1
ATOM 754 C CA . ILE A 1 94 ? 6.150 5.011 2.673 1.00 93.44 94 ILE A CA 1
ATOM 755 C C . ILE A 1 94 ? 4.658 5.345 2.605 1.00 93.44 94 ILE A C 1
ATOM 757 O O . ILE A 1 94 ? 3.826 4.514 2.961 1.00 93.44 94 ILE A O 1
ATOM 761 N N . THR A 1 95 ? 4.307 6.541 2.133 1.00 96.19 95 THR A N 1
ATOM 762 C CA . THR A 1 95 ? 2.908 6.979 2.036 1.00 96.19 95 THR A CA 1
ATOM 763 C C . THR A 1 95 ? 2.111 6.103 1.073 1.00 96.19 95 THR A C 1
ATOM 765 O O . THR A 1 95 ? 1.035 5.635 1.438 1.00 96.19 95 THR A O 1
ATOM 768 N N . TYR A 1 96 ? 2.655 5.813 -0.109 1.00 97.06 96 TYR A N 1
ATOM 769 C CA . TYR A 1 96 ? 2.002 4.979 -1.114 1.00 97.06 96 TYR A CA 1
ATOM 770 C C . TYR A 1 96 ? 1.825 3.544 -0.617 1.00 97.06 96 TYR A C 1
ATOM 772 O O . TYR A 1 96 ? 0.747 2.974 -0.754 1.00 97.06 96 TYR A O 1
ATOM 780 N N . THR A 1 97 ? 2.831 2.985 0.061 1.00 95.25 97 THR A N 1
ATOM 781 C CA . THR A 1 97 ? 2.730 1.657 0.691 1.00 95.25 97 THR A CA 1
ATOM 782 C C . THR A 1 97 ? 1.633 1.630 1.753 1.00 95.25 97 THR A C 1
ATOM 784 O O . THR A 1 97 ? 0.831 0.698 1.783 1.00 95.25 97 THR A O 1
ATOM 787 N N . LYS A 1 98 ? 1.545 2.666 2.598 1.00 96.94 98 LYS A N 1
ATOM 788 C CA . LYS A 1 98 ? 0.474 2.777 3.598 1.00 96.94 98 LYS A CA 1
ATOM 789 C C . LYS A 1 98 ? -0.901 2.893 2.947 1.00 96.94 98 LYS A C 1
ATOM 791 O O . LYS A 1 98 ? -1.825 2.234 3.409 1.00 96.94 98 LYS A O 1
ATOM 796 N N . MET A 1 99 ? -1.043 3.678 1.880 1.00 98.12 99 MET A N 1
ATOM 797 C CA . MET A 1 99 ? -2.314 3.801 1.166 1.00 98.12 99 MET A CA 1
ATOM 798 C C . MET A 1 99 ? -2.730 2.485 0.510 1.00 98.12 99 MET A C 1
ATOM 800 O O . MET A 1 99 ? -3.865 2.064 0.721 1.00 98.12 99 MET A O 1
ATOM 804 N N . LEU A 1 100 ? -1.826 1.790 -0.191 1.00 97.75 100 LEU A N 1
ATOM 805 C CA . LEU A 1 100 ? -2.109 0.473 -0.777 1.00 97.75 100 LEU A CA 1
ATOM 806 C C . LEU A 1 100 ? -2.456 -0.579 0.288 1.00 97.75 100 LEU A C 1
ATOM 808 O O . LEU A 1 100 ? -3.368 -1.376 0.076 1.00 97.75 100 LEU A O 1
ATOM 812 N N . ARG A 1 101 ? -1.781 -0.559 1.448 1.00 97.19 101 ARG A N 1
ATOM 813 C CA . ARG A 1 101 ? -2.115 -1.439 2.579 1.00 97.19 101 ARG A CA 1
ATOM 814 C C . ARG A 1 101 ? -3.480 -1.109 3.169 1.00 97.19 101 ARG A C 1
ATOM 816 O O . ARG A 1 101 ? -4.309 -1.996 3.325 1.00 97.19 101 ARG A O 1
ATOM 823 N N . ALA A 1 102 ? -3.749 0.164 3.462 1.00 98.19 102 ALA A N 1
ATOM 824 C CA . ALA A 1 102 ? -5.022 0.604 4.031 1.00 98.19 102 ALA A CA 1
ATOM 825 C C . ALA A 1 102 ? -6.199 0.218 3.128 1.00 98.19 102 ALA A C 1
ATOM 827 O O . ALA A 1 102 ? -7.182 -0.343 3.609 1.00 98.19 102 ALA A O 1
ATOM 828 N N . THR A 1 103 ? -6.049 0.433 1.823 1.00 98.06 103 THR A N 1
ATOM 829 C CA . THR A 1 103 ? -7.039 0.098 0.788 1.00 98.06 103 THR A CA 1
ATOM 830 C C . THR A 1 103 ? -7.035 -1.377 0.373 1.00 98.06 103 THR A C 1
ATOM 832 O O . THR A 1 103 ? -7.847 -1.761 -0.462 1.00 98.06 103 THR A O 1
ATOM 835 N N . ARG A 1 104 ? -6.188 -2.218 0.985 1.00 97.38 104 ARG A N 1
ATOM 836 C CA . ARG A 1 104 ? -6.131 -3.683 0.803 1.00 97.38 104 ARG A CA 1
ATOM 837 C C . ARG A 1 104 ? -5.779 -4.141 -0.617 1.00 97.38 104 ARG A C 1
ATOM 839 O O . ARG A 1 104 ? -6.027 -5.287 -0.980 1.00 97.38 104 ARG A O 1
ATOM 846 N N . TRP A 1 105 ? -5.142 -3.274 -1.401 1.00 97.75 105 TRP A N 1
ATOM 847 C CA . TRP A 1 105 ? -4.470 -3.641 -2.656 1.00 97.75 105 TRP A CA 1
ATOM 848 C C . TRP A 1 105 ? -3.131 -4.349 -2.415 1.00 97.75 105 TRP A C 1
ATOM 850 O O . TRP A 1 105 ? -2.568 -4.956 -3.325 1.00 97.75 105 TRP A O 1
ATOM 860 N N . LEU A 1 106 ? -2.616 -4.254 -1.189 1.00 94.88 106 LEU A N 1
ATOM 861 C CA . LEU A 1 106 ? -1.387 -4.881 -0.726 1.00 94.88 106 LEU A CA 1
ATOM 862 C C . LEU A 1 106 ? -1.552 -5.319 0.735 1.00 94.88 106 LEU A C 1
ATOM 864 O O . LEU A 1 106 ? -2.181 -4.621 1.524 1.00 94.88 106 LEU A O 1
ATOM 868 N N . THR A 1 107 ? -0.963 -6.450 1.112 1.00 94.56 107 THR A N 1
ATOM 869 C CA . THR A 1 107 ? -0.933 -6.944 2.500 1.00 94.56 107 THR A CA 1
ATOM 870 C C . THR A 1 107 ? 0.474 -7.310 2.929 1.00 94.56 107 THR A C 1
ATOM 872 O O . THR A 1 107 ? 1.282 -7.733 2.102 1.00 94.56 107 THR A O 1
ATOM 875 N N . ILE A 1 108 ? 0.771 -7.172 4.222 1.00 91.56 108 ILE A N 1
ATOM 876 C CA . ILE A 1 108 ? 2.021 -7.666 4.805 1.00 91.56 108 ILE A CA 1
ATOM 877 C C . ILE A 1 108 ? 1.780 -9.084 5.315 1.00 91.56 108 ILE A C 1
ATOM 879 O O . ILE A 1 108 ? 0.951 -9.278 6.191 1.00 91.56 108 ILE A O 1
ATOM 883 N N . VAL A 1 109 ? 2.513 -10.061 4.781 1.00 90.31 109 VAL A N 1
ATOM 884 C CA . VAL A 1 109 ? 2.374 -11.488 5.152 1.00 90.31 109 VAL A CA 1
ATOM 885 C C . VAL A 1 109 ? 3.532 -12.004 6.000 1.00 90.31 109 VAL A C 1
ATOM 887 O O . VAL A 1 109 ? 3.566 -13.159 6.412 1.00 90.31 109 VAL A O 1
ATOM 890 N N . GLY A 1 110 ? 4.521 -11.155 6.256 1.00 83.62 110 GLY A N 1
ATOM 891 C CA . GLY A 1 110 ? 5.651 -11.501 7.095 1.00 83.62 110 GLY A CA 1
ATOM 892 C C . GLY A 1 110 ? 6.656 -10.371 7.181 1.00 83.62 110 GLY A C 1
ATOM 893 O O . GLY A 1 110 ? 6.587 -9.377 6.456 1.00 83.62 110 GLY A O 1
ATOM 894 N N . THR A 1 111 ? 7.629 -10.541 8.067 1.00 83.62 111 THR A N 1
ATOM 895 C CA . THR A 1 111 ? 8.715 -9.582 8.246 1.00 83.62 111 THR A CA 1
ATOM 896 C C . THR A 1 111 ? 10.015 -10.330 8.477 1.00 83.62 111 THR A C 1
ATOM 898 O O . THR A 1 111 ? 10.109 -11.152 9.387 1.00 83.62 111 THR A O 1
ATOM 901 N N . HIS A 1 112 ? 11.021 -10.041 7.661 1.00 80.38 112 HIS A N 1
ATOM 902 C CA . HIS A 1 112 ? 12.390 -10.429 7.939 1.00 80.38 112 HIS A CA 1
ATOM 903 C C . HIS A 1 112 ? 12.911 -9.589 9.105 1.00 80.38 112 HIS A C 1
ATOM 905 O O . HIS A 1 112 ? 12.782 -8.360 9.107 1.00 80.38 112 HIS A O 1
ATOM 911 N N . LYS A 1 113 ? 13.474 -10.268 10.103 1.00 80.12 113 LYS A N 1
ATOM 912 C CA . LYS A 1 113 ? 14.072 -9.636 11.273 1.00 80.12 113 LYS A CA 1
ATOM 913 C C . LYS A 1 113 ? 15.566 -9.906 11.271 1.00 80.12 113 LYS A C 1
ATOM 915 O O . LYS A 1 113 ? 15.978 -11.058 11.174 1.00 80.12 113 LYS A O 1
ATOM 920 N N . GLU A 1 114 ? 16.347 -8.853 11.437 1.00 80.75 114 GLU A N 1
ATOM 921 C CA . GLU A 1 114 ? 17.785 -8.933 11.674 1.00 80.75 114 GLU A CA 1
ATOM 922 C C . GLU A 1 114 ? 18.044 -8.367 13.069 1.00 80.75 114 GLU A C 1
ATOM 924 O O . GLU A 1 114 ? 17.547 -7.293 13.405 1.00 80.75 114 GLU A O 1
ATOM 929 N N . ASN A 1 115 ? 18.750 -9.111 13.924 1.00 83.00 115 ASN A N 1
ATOM 930 C CA . ASN A 1 115 ? 18.979 -8.731 15.326 1.00 83.00 115 ASN A CA 1
ATOM 931 C C . ASN A 1 115 ? 17.682 -8.386 16.092 1.00 83.00 115 ASN A C 1
ATOM 933 O O . ASN A 1 115 ? 17.628 -7.410 16.835 1.00 83.00 115 ASN A O 1
ATOM 937 N N . ASN A 1 116 ? 16.616 -9.171 15.886 1.00 76.00 116 ASN A N 1
ATOM 938 C CA . ASN A 1 116 ? 15.261 -8.948 16.423 1.00 76.00 116 ASN A CA 1
ATOM 939 C C . ASN A 1 116 ? 14.561 -7.653 15.979 1.00 76.00 116 ASN A C 1
ATOM 941 O O . ASN A 1 116 ? 13.417 -7.420 16.376 1.00 76.00 116 ASN A O 1
ATOM 945 N N . LEU A 1 117 ? 15.179 -6.853 15.111 1.00 71.25 117 LEU A N 1
ATOM 946 C CA . LEU A 1 117 ? 14.571 -5.658 14.548 1.00 71.25 117 LEU A CA 1
ATOM 947 C C . LEU A 1 117 ? 13.938 -5.985 13.191 1.00 71.25 117 LEU A C 1
ATOM 949 O O . LEU A 1 117 ? 14.568 -6.648 12.365 1.00 71.25 117 LEU A O 1
ATOM 953 N N . PRO A 1 118 ? 12.693 -5.552 12.935 1.00 69.06 118 PRO A N 1
ATOM 954 C CA . PRO A 1 118 ? 12.068 -5.718 11.632 1.00 69.06 118 PRO A CA 1
ATOM 955 C C . PRO A 1 118 ? 12.811 -4.870 10.595 1.00 69.06 118 PRO A C 1
ATOM 957 O O . PRO A 1 118 ? 12.769 -3.642 10.649 1.00 69.06 118 PRO A O 1
ATOM 960 N N . THR A 1 119 ? 13.494 -5.522 9.655 1.00 72.62 119 THR A N 1
ATOM 961 C CA . THR A 1 119 ? 14.304 -4.841 8.634 1.00 72.62 119 THR A CA 1
ATOM 962 C C . THR A 1 119 ? 13.626 -4.804 7.271 1.00 72.62 119 THR A C 1
ATOM 964 O O . THR A 1 119 ? 13.788 -3.829 6.536 1.00 72.62 119 THR A O 1
ATOM 967 N N . ARG A 1 120 ? 12.830 -5.823 6.917 1.00 76.12 120 ARG A N 1
ATOM 968 C CA . ARG A 1 120 ? 12.122 -5.872 5.625 1.00 76.12 120 ARG A CA 1
ATOM 969 C C . ARG A 1 120 ? 10.780 -6.588 5.750 1.00 76.12 120 ARG A C 1
ATOM 971 O O . ARG A 1 120 ? 10.700 -7.653 6.348 1.00 76.12 120 ARG A O 1
ATOM 978 N N . HIS A 1 121 ? 9.733 -6.031 5.154 1.00 83.25 121 HIS A N 1
ATOM 979 C CA . HIS A 1 121 ? 8.416 -6.669 5.090 1.00 83.25 121 HIS A CA 1
ATOM 980 C C . HIS A 1 121 ? 8.257 -7.481 3.801 1.00 83.25 121 HIS A C 1
ATOM 982 O O . HIS A 1 121 ? 8.759 -7.091 2.745 1.00 83.25 121 HIS A O 1
ATOM 988 N N . PHE A 1 122 ? 7.535 -8.595 3.896 1.00 84.06 122 PHE A N 1
ATOM 989 C CA . PHE A 1 122 ? 7.087 -9.381 2.754 1.00 84.06 122 PHE A CA 1
ATOM 990 C C . PHE A 1 122 ? 5.669 -8.958 2.401 1.00 84.06 122 PHE A C 1
ATOM 992 O O . PHE A 1 122 ? 4.774 -9.008 3.248 1.00 84.06 122 PHE A O 1
ATOM 999 N N . TYR A 1 123 ? 5.479 -8.539 1.156 1.00 87.25 123 TYR A N 1
ATOM 1000 C CA . TYR A 1 123 ? 4.202 -8.035 0.679 1.00 87.25 123 TYR A CA 1
ATOM 1001 C C . TYR A 1 123 ? 3.581 -8.991 -0.330 1.00 87.25 123 TYR A C 1
ATOM 1003 O O . TYR A 1 123 ? 4.281 -9.538 -1.182 1.00 87.25 123 TYR A O 1
ATOM 1011 N N . VAL A 1 124 ? 2.261 -9.116 -0.273 1.00 89.44 124 VAL A N 1
ATOM 1012 C CA . VAL A 1 124 ? 1.450 -9.677 -1.354 1.00 89.44 124 VAL A CA 1
ATOM 1013 C C . VAL A 1 124 ? 0.656 -8.535 -1.965 1.00 89.44 124 VAL A C 1
ATOM 1015 O O . VAL A 1 124 ? 0.047 -7.750 -1.240 1.00 89.44 124 VAL A O 1
ATOM 1018 N N . ILE A 1 125 ? 0.697 -8.421 -3.289 1.00 91.75 125 ILE A N 1
ATOM 1019 C CA . ILE A 1 125 ? -0.129 -7.484 -4.053 1.00 91.75 125 ILE A CA 1
ATOM 1020 C C . ILE A 1 125 ? -1.355 -8.217 -4.589 1.00 91.75 125 ILE A C 1
ATOM 1022 O O . ILE A 1 125 ? -1.256 -9.368 -5.011 1.00 91.75 125 ILE A O 1
ATOM 1026 N N . HIS A 1 126 ? -2.496 -7.540 -4.594 1.00 93.88 126 HIS A N 1
ATOM 1027 C CA . HIS A 1 126 ? -3.777 -8.109 -5.004 1.00 93.88 126 HIS A CA 1
ATOM 1028 C C . HIS A 1 126 ? -4.286 -7.418 -6.263 1.00 93.88 126 HIS A C 1
ATOM 1030 O O . HIS A 1 126 ? -4.104 -6.214 -6.433 1.00 93.88 126 HIS A O 1
ATOM 1036 N N . GLU A 1 127 ? -4.955 -8.165 -7.141 1.00 93.06 127 GLU A N 1
ATOM 1037 C CA . GLU A 1 127 ? -5.579 -7.617 -8.359 1.00 93.06 127 GLU A CA 1
ATOM 1038 C C . GLU A 1 127 ? -6.895 -6.873 -8.081 1.00 93.06 127 GLU A C 1
ATOM 1040 O O . GLU A 1 127 ? -7.439 -6.193 -8.950 1.00 93.06 127 GLU A O 1
ATOM 1045 N N . ARG A 1 128 ? -7.409 -6.997 -6.858 1.00 95.00 128 ARG A N 1
ATOM 1046 C CA . ARG A 1 128 ? -8.556 -6.264 -6.325 1.00 95.00 128 ARG A CA 1
ATOM 1047 C C . ARG A 1 128 ? -8.359 -6.059 -4.823 1.00 95.00 128 ARG A C 1
ATOM 1049 O O . ARG A 1 128 ? -7.685 -6.886 -4.208 1.00 95.00 128 ARG A O 1
ATOM 1056 N N . PRO A 1 129 ? -8.975 -5.037 -4.210 1.00 96.12 129 PRO A N 1
ATOM 1057 C CA . PRO A 1 129 ? -9.024 -4.932 -2.762 1.00 96.12 129 PRO A CA 1
ATOM 1058 C C . PRO A 1 129 ? -9.640 -6.197 -2.181 1.00 96.12 129 PRO A C 1
ATOM 1060 O O . PRO A 1 129 ? -10.772 -6.550 -2.525 1.00 96.12 129 PRO A O 1
ATOM 1063 N N . ILE A 1 130 ? -8.910 -6.872 -1.303 1.00 96.06 130 ILE A N 1
ATOM 1064 C CA . ILE A 1 130 ? -9.489 -7.973 -0.538 1.00 96.06 130 ILE A CA 1
ATOM 1065 C C . ILE A 1 130 ? -10.362 -7.415 0.596 1.00 96.06 130 ILE A C 1
ATOM 1067 O O . ILE A 1 130 ? -10.282 -6.234 0.968 1.00 96.06 130 ILE A O 1
ATOM 1071 N N . SER A 1 131 ? -11.246 -8.248 1.133 1.00 94.94 131 SER A N 1
ATOM 1072 C CA . SER A 1 131 ? -12.077 -7.901 2.284 1.00 94.94 131 SER A CA 1
ATOM 1073 C C . SER A 1 131 ? -11.227 -7.666 3.535 1.00 94.94 131 SER A C 1
ATOM 1075 O O . SER A 1 131 ? -10.054 -8.046 3.619 1.00 94.94 131 SER A O 1
ATOM 1077 N N . ILE A 1 132 ? -11.825 -7.020 4.538 1.00 94.25 132 ILE A N 1
ATOM 1078 C CA . ILE A 1 132 ? -11.156 -6.824 5.827 1.00 94.25 132 ILE A CA 1
ATOM 1079 C C . ILE A 1 132 ? -10.894 -8.188 6.473 1.00 94.25 132 ILE A C 1
ATOM 1081 O O . ILE A 1 132 ? -9.833 -8.402 7.042 1.00 94.25 132 ILE A O 1
ATOM 1085 N N . GLU A 1 133 ? -11.836 -9.118 6.362 1.00 92.38 133 GLU A N 1
ATOM 1086 C CA . GLU A 1 133 ? -11.752 -10.462 6.921 1.00 92.38 133 GLU A CA 1
ATOM 1087 C C . GLU A 1 133 ? -10.622 -11.279 6.272 1.00 92.38 133 GLU A C 1
ATOM 1089 O O . GLU A 1 133 ? -9.792 -11.834 6.990 1.00 92.38 133 GLU A O 1
ATOM 1094 N N . GLU A 1 134 ? -10.516 -11.271 4.937 1.00 95.06 134 GLU A N 1
ATOM 1095 C CA . GLU A 1 134 ? -9.384 -11.883 4.219 1.00 95.06 134 GLU A CA 1
ATOM 1096 C C . GLU A 1 134 ? -8.054 -11.227 4.611 1.00 95.06 134 GLU A C 1
ATOM 1098 O O . GLU A 1 134 ? -7.058 -11.918 4.816 1.00 95.06 134 GLU A O 1
ATOM 1103 N N . THR A 1 135 ? -8.043 -9.898 4.773 1.00 96.25 135 THR A N 1
ATOM 1104 C CA . THR A 1 135 ? -6.839 -9.170 5.196 1.00 96.25 135 THR A CA 1
ATOM 1105 C C . THR A 1 135 ? -6.375 -9.630 6.567 1.00 96.25 135 THR A C 1
ATOM 1107 O O . THR A 1 135 ? -5.194 -9.887 6.738 1.00 96.25 135 THR A O 1
ATOM 1110 N N . LEU A 1 136 ? -7.282 -9.787 7.533 1.00 94.12 136 LEU A N 1
ATOM 1111 C CA . LEU A 1 136 ? -6.931 -10.226 8.887 1.00 94.12 136 LEU A CA 1
ATOM 1112 C C . LEU A 1 136 ? -6.426 -11.670 8.941 1.00 94.12 136 LEU A C 1
ATOM 1114 O O . LEU A 1 136 ? -5.663 -12.004 9.841 1.00 94.12 136 LEU A O 1
ATOM 1118 N N . GLY A 1 137 ? -6.819 -12.510 7.979 1.00 92.44 137 GLY A N 1
ATOM 1119 C CA . GLY A 1 137 ? -6.258 -13.853 7.820 1.00 92.44 137 GLY A CA 1
ATOM 1120 C C . GLY A 1 137 ? -4.808 -13.866 7.318 1.00 92.44 137 GLY A C 1
ATOM 1121 O O . GLY A 1 137 ? -4.112 -14.857 7.522 1.00 92.44 137 GLY A O 1
ATOM 1122 N N . LEU A 1 138 ? -4.344 -12.784 6.680 1.00 93.31 138 LEU A N 1
ATOM 1123 C CA . LEU A 1 138 ? -3.004 -12.669 6.084 1.00 93.31 138 LEU A CA 1
ATOM 1124 C C . LEU A 1 138 ? -2.074 -11.709 6.845 1.00 93.31 138 LEU A C 1
ATOM 1126 O O . LEU A 1 138 ? -0.871 -11.939 6.918 1.00 93.31 138 LEU A O 1
ATOM 1130 N N . ASP A 1 139 ? -2.634 -10.630 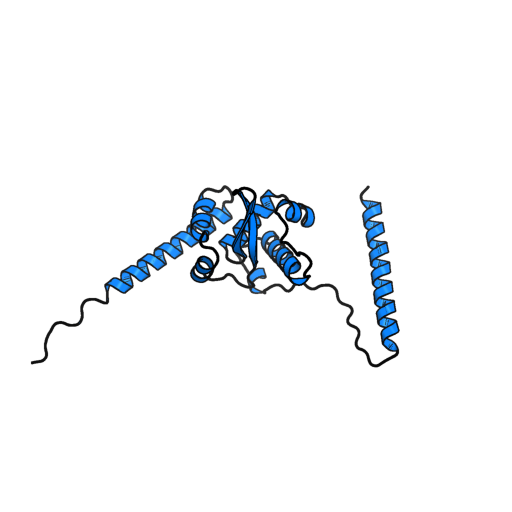7.381 1.00 93.94 139 ASP A N 1
ATOM 1131 C CA . ASP A 1 139 ? -1.966 -9.488 7.999 1.00 93.94 139 ASP A CA 1
ATOM 1132 C C . ASP A 1 139 ? -2.628 -9.209 9.360 1.00 93.94 139 ASP A C 1
ATOM 1134 O O . ASP A 1 139 ? -3.556 -8.403 9.486 1.00 93.94 139 ASP A O 1
ATOM 1138 N N . GLY A 1 140 ? -2.167 -9.916 10.397 1.00 92.56 140 GLY A N 1
ATOM 1139 C CA . GLY A 1 140 ? -2.725 -9.814 11.752 1.00 92.56 140 GLY A CA 1
ATOM 1140 C C . GLY A 1 140 ? -2.559 -8.429 12.390 1.00 92.56 140 GLY A C 1
ATOM 1141 O O . GLY A 1 140 ? -3.371 -8.029 13.223 1.00 92.56 140 GLY A O 1
ATOM 1142 N N . ASP A 1 141 ? -1.566 -7.657 11.943 1.00 94.88 141 ASP A N 1
ATOM 1143 C CA . ASP A 1 141 ? -1.288 -6.303 12.434 1.00 94.88 141 ASP A CA 1
ATOM 1144 C C . ASP A 1 141 ? -2.115 -5.230 11.707 1.00 94.88 141 ASP A C 1
ATOM 1146 O O . ASP A 1 141 ? -1.940 -4.034 11.952 1.00 94.88 141 ASP A O 1
ATOM 1150 N N . TYR A 1 142 ? -3.011 -5.619 10.794 1.00 97.00 142 TYR A N 1
ATOM 1151 C CA . TYR A 1 142 ? -3.740 -4.679 9.947 1.00 97.00 142 TYR A CA 1
ATOM 1152 C C . TYR A 1 142 ? -4.584 -3.670 10.740 1.00 97.00 142 TYR A C 1
ATOM 1154 O O . TYR A 1 142 ? -4.536 -2.477 10.438 1.00 97.00 142 TYR A O 1
ATOM 1162 N N . ILE A 1 143 ? -5.316 -4.099 11.779 1.00 97.38 143 ILE A N 1
ATOM 1163 C CA . ILE A 1 143 ? -6.117 -3.167 12.601 1.00 97.38 143 ILE A CA 1
ATOM 1164 C C . ILE A 1 143 ? -5.216 -2.186 13.350 1.00 97.38 143 ILE A C 1
ATOM 1166 O O . ILE A 1 143 ? -5.433 -0.979 13.252 1.00 97.38 143 ILE A O 1
ATOM 1170 N N . ALA A 1 144 ? -4.167 -2.683 14.011 1.00 97.12 144 ALA A N 1
ATOM 1171 C CA . ALA A 1 144 ? -3.203 -1.841 14.717 1.00 97.12 144 ALA A CA 1
ATOM 1172 C C . ALA A 1 144 ? -2.537 -0.830 13.765 1.00 97.12 144 ALA A C 1
ATOM 1174 O O . ALA A 1 144 ? -2.334 0.335 14.104 1.00 97.12 144 ALA A O 1
ATOM 1175 N N . PHE A 1 145 ? -2.257 -1.245 12.528 1.00 97.31 145 PHE A N 1
ATOM 1176 C CA . PHE A 1 145 ? -1.766 -0.361 11.479 1.00 97.31 145 PHE A CA 1
ATOM 1177 C C . PHE A 1 145 ? -2.762 0.751 11.109 1.00 97.31 145 PHE A C 1
ATOM 1179 O O . PHE A 1 145 ? -2.339 1.901 10.937 1.00 97.31 145 PHE A O 1
ATOM 1186 N N . LEU A 1 146 ? -4.056 0.443 10.965 1.00 98.19 146 LEU A N 1
ATOM 1187 C CA . LEU A 1 146 ? -5.078 1.458 10.685 1.00 98.19 146 LEU A CA 1
ATOM 1188 C C . LEU A 1 146 ? -5.174 2.465 11.837 1.00 98.19 146 LEU A C 1
ATOM 1190 O O . LEU A 1 146 ? -5.176 3.671 11.590 1.00 98.19 146 LEU A O 1
ATOM 1194 N N . GLU A 1 147 ? -5.200 1.980 13.079 1.00 98.06 147 GLU A N 1
ATOM 1195 C CA . GLU A 1 147 ? -5.255 2.804 14.293 1.00 98.06 147 GLU A CA 1
ATOM 1196 C C . GLU A 1 147 ? -4.042 3.728 14.415 1.00 98.06 147 GLU A C 1
ATOM 1198 O O . GLU A 1 147 ? -4.186 4.924 14.674 1.00 98.06 147 GLU A O 1
ATOM 1203 N N . GLU A 1 148 ? -2.841 3.206 14.170 1.00 97.62 148 GLU A N 1
ATOM 1204 C CA . GLU A 1 148 ? -1.622 4.010 14.197 1.00 97.62 148 GLU A CA 1
ATOM 1205 C C . GLU A 1 148 ? -1.598 5.033 13.055 1.00 97.62 148 GLU A C 1
ATOM 1207 O O . GLU A 1 148 ? -1.210 6.188 13.235 1.00 97.62 148 GLU A O 1
ATOM 1212 N N . SER A 1 149 ? -2.095 4.655 11.877 1.00 97.62 149 SER A N 1
ATOM 1213 C CA . SER A 1 149 ? -2.180 5.561 10.730 1.00 97.62 149 SER A CA 1
ATOM 1214 C C . SER A 1 149 ? -3.131 6.737 10.967 1.00 97.62 149 SER A C 1
ATOM 1216 O O . SER A 1 149 ? -2.896 7.808 10.408 1.00 97.62 149 SER A O 1
ATOM 1218 N N . CYS A 1 150 ? -4.135 6.597 11.840 1.00 97.44 150 CYS A N 1
ATOM 1219 C CA . CYS A 1 150 ? -5.023 7.692 12.250 1.00 97.44 150 CYS A CA 1
ATOM 1220 C C . CYS A 1 150 ? -4.314 8.816 13.028 1.00 97.44 150 CYS A C 1
ATOM 1222 O O . CYS A 1 150 ? -4.875 9.907 13.149 1.00 97.44 150 CYS A O 1
ATOM 1224 N N . LYS A 1 151 ? -3.108 8.564 13.556 1.00 96.31 151 LYS A N 1
ATOM 1225 C CA . LYS A 1 151 ? -2.264 9.544 14.266 1.00 96.31 151 LYS A CA 1
ATOM 1226 C C . LYS A 1 151 ? -1.247 10.225 13.341 1.00 96.31 151 LYS A C 1
ATOM 1228 O O . LYS A 1 151 ? -0.461 11.064 13.777 1.00 96.31 151 LYS A O 1
ATOM 1233 N N . GLY A 1 152 ? -1.216 9.825 12.068 1.00 93.06 152 GLY A N 1
ATOM 1234 C CA . GLY A 1 152 ? -0.307 10.361 11.063 1.00 93.06 152 GLY A CA 1
ATOM 1235 C C . GLY A 1 152 ? -0.673 11.773 10.598 1.00 93.06 152 GLY A C 1
ATOM 1236 O O . GLY A 1 152 ? -1.652 12.368 11.031 1.00 93.06 152 GLY A O 1
ATOM 1237 N N . ARG A 1 153 ? 0.129 12.306 9.668 1.00 91.44 153 ARG A N 1
ATOM 1238 C CA . ARG A 1 153 ? -0.071 13.649 9.081 1.00 91.44 153 ARG A CA 1
ATOM 1239 C C . ARG A 1 153 ? -0.698 13.627 7.686 1.00 91.44 153 ARG A C 1
ATOM 1241 O O . ARG A 1 153 ? -1.049 14.671 7.151 1.00 91.44 153 ARG A O 1
ATOM 1248 N N . THR A 1 154 ? -0.788 12.453 7.063 1.00 95.06 154 THR A N 1
ATOM 1249 C CA . THR A 1 154 ? -1.353 12.312 5.718 1.00 95.06 154 THR A CA 1
ATOM 1250 C C . THR A 1 154 ? -2.873 12.269 5.824 1.00 95.06 154 THR A C 1
ATOM 1252 O O . THR A 1 154 ? -3.439 11.196 6.016 1.00 95.06 154 THR A O 1
ATOM 1255 N N . GLU A 1 155 ? -3.526 13.423 5.683 1.00 95.94 155 GLU A N 1
ATOM 1256 C CA . GLU A 1 155 ? -4.970 13.596 5.919 1.00 95.94 155 GLU A CA 1
ATOM 1257 C C . GLU A 1 155 ? -5.836 12.547 5.206 1.00 95.94 155 GLU A C 1
ATOM 1259 O O . GLU A 1 155 ? -6.672 11.896 5.825 1.00 95.94 155 GLU A O 1
ATOM 1264 N N . ARG A 1 156 ? -5.579 12.292 3.915 1.00 96.44 156 ARG A N 1
ATOM 1265 C CA . ARG A 1 156 ? -6.333 11.289 3.142 1.00 96.44 156 ARG A CA 1
ATOM 1266 C C . ARG A 1 156 ? -6.222 9.878 3.730 1.00 96.44 156 ARG A C 1
ATOM 1268 O O . ARG A 1 156 ? -7.221 9.166 3.791 1.00 96.44 156 ARG A O 1
ATOM 1275 N N . LEU A 1 157 ? -5.029 9.486 4.181 1.00 97.88 157 LEU A N 1
ATOM 1276 C CA . LEU A 1 157 ? -4.811 8.196 4.839 1.00 97.88 157 LEU A CA 1
ATOM 1277 C C . LEU A 1 157 ? -5.541 8.152 6.183 1.00 97.88 157 LEU A C 1
ATOM 1279 O O . LEU A 1 157 ? -6.243 7.186 6.463 1.00 97.88 157 LEU A O 1
ATOM 1283 N N . VAL A 1 158 ? -5.406 9.210 6.988 1.00 98.25 158 VAL A N 1
ATOM 1284 C CA . VAL A 1 158 ? -6.063 9.334 8.296 1.00 98.25 158 VAL A CA 1
ATOM 1285 C C . VAL A 1 158 ? -7.575 9.177 8.149 1.00 98.25 158 VAL A C 1
ATOM 1287 O O . VAL A 1 158 ? -8.178 8.347 8.831 1.00 98.25 158 VAL A O 1
ATOM 1290 N N . GLN A 1 159 ? -8.188 9.919 7.226 1.00 97.88 159 GLN A N 1
ATOM 1291 C CA . GLN A 1 159 ? -9.629 9.876 7.011 1.00 97.88 159 GLN A CA 1
ATOM 1292 C C . GLN A 1 159 ? -10.095 8.502 6.515 1.00 97.88 159 GLN A C 1
ATOM 1294 O O . GLN A 1 159 ? -11.097 7.976 7.006 1.00 97.88 159 GLN A O 1
ATOM 1299 N N . TYR A 1 160 ? -9.359 7.888 5.583 1.00 98.00 160 TYR A N 1
ATOM 1300 C CA . TYR A 1 160 ? -9.688 6.552 5.087 1.00 98.00 160 TYR A CA 1
ATOM 1301 C C . TYR A 1 160 ? -9.629 5.496 6.200 1.00 98.00 160 TYR A C 1
ATOM 1303 O O . TYR A 1 160 ? -10.548 4.682 6.338 1.00 98.00 160 TYR A O 1
ATOM 1311 N N . CYS A 1 161 ? -8.580 5.526 7.027 1.00 98.19 161 CYS A N 1
ATOM 1312 C CA . CYS A 1 161 ? -8.422 4.605 8.150 1.00 98.19 161 CYS A CA 1
ATOM 1313 C C . CYS A 1 161 ? -9.540 4.779 9.186 1.00 98.19 161 CYS A C 1
ATOM 1315 O O . CYS A 1 161 ? -10.149 3.785 9.581 1.00 98.19 161 CYS A O 1
ATOM 1317 N N . ARG A 1 162 ? -9.881 6.021 9.561 1.00 98.00 162 ARG A N 1
ATOM 1318 C CA . ARG A 1 162 ? -10.997 6.311 10.483 1.00 98.00 162 ARG A CA 1
ATOM 1319 C C . ARG A 1 162 ? -12.321 5.757 9.967 1.00 98.00 162 ARG A C 1
ATOM 1321 O O . ARG A 1 162 ? -13.015 5.058 10.700 1.00 98.00 162 ARG A O 1
ATOM 1328 N N . ASN A 1 163 ? -12.642 6.018 8.701 1.00 97.50 163 ASN A N 1
ATOM 1329 C CA . ASN A 1 163 ? -13.875 5.528 8.086 1.00 97.50 163 ASN A CA 1
ATOM 1330 C C . ASN A 1 163 ? -13.918 3.994 8.059 1.00 97.50 163 ASN A C 1
ATOM 1332 O O . ASN A 1 163 ? -14.938 3.395 8.389 1.00 97.50 163 ASN A O 1
ATOM 1336 N N . THR A 1 164 ? -12.799 3.353 7.714 1.00 97.12 164 THR A N 1
ATOM 1337 C CA . THR A 1 164 ? -12.692 1.887 7.670 1.00 97.12 164 THR A CA 1
ATOM 1338 C C . THR A 1 164 ? -12.912 1.264 9.051 1.00 97.12 164 THR A C 1
ATOM 1340 O O . THR A 1 164 ? -13.670 0.301 9.178 1.00 97.12 164 THR A O 1
ATOM 1343 N N . LEU A 1 165 ? -12.295 1.832 10.092 1.00 97.25 165 LEU A N 1
ATOM 1344 C CA . LEU A 1 165 ? -12.469 1.384 11.475 1.00 97.25 165 LEU A CA 1
ATOM 1345 C C . LEU A 1 165 ? -13.915 1.576 11.956 1.00 97.25 165 LEU A C 1
ATOM 1347 O O . LEU A 1 165 ? -14.486 0.652 12.533 1.00 97.25 165 LEU A O 1
ATOM 1351 N N . ALA A 1 166 ? -14.535 2.722 11.661 1.00 95.62 166 ALA A N 1
ATOM 1352 C CA . ALA A 1 166 ? -15.922 3.002 12.035 1.00 95.62 166 ALA A CA 1
ATOM 1353 C C . ALA A 1 166 ? -16.915 2.030 11.373 1.00 95.62 166 ALA A C 1
ATOM 1355 O O . ALA A 1 166 ? -17.767 1.453 12.048 1.00 95.62 166 ALA A O 1
ATOM 1356 N N . VAL A 1 167 ? -16.773 1.783 10.065 1.00 92.62 167 VAL A N 1
ATOM 1357 C CA . VAL A 1 167 ? -17.618 0.821 9.333 1.00 92.62 167 VAL A CA 1
ATOM 1358 C C . VAL A 1 167 ? -17.472 -0.586 9.909 1.00 92.62 167 VAL A C 1
ATOM 1360 O O . VAL A 1 167 ? -18.469 -1.287 10.097 1.00 92.62 167 VAL A O 1
ATOM 1363 N N . ARG A 1 168 ? -16.242 -1.000 10.235 1.00 91.88 168 ARG A N 1
ATOM 1364 C CA . ARG A 1 168 ? -15.989 -2.297 10.868 1.00 91.88 168 ARG A CA 1
ATOM 1365 C C . ARG A 1 168 ? -16.650 -2.395 12.244 1.00 91.88 168 ARG A C 1
ATOM 1367 O O . ARG A 1 168 ? -17.307 -3.400 12.507 1.00 91.88 168 ARG A O 1
ATOM 1374 N N . ALA A 1 169 ? -16.486 -1.385 13.098 1.00 90.88 169 ALA A N 1
ATOM 1375 C CA . ALA A 1 169 ? -17.074 -1.362 14.436 1.00 90.88 169 ALA A CA 1
ATOM 1376 C C . ALA A 1 169 ? -18.607 -1.454 14.375 1.00 90.88 169 ALA A C 1
ATOM 1378 O O . ALA A 1 169 ? -19.204 -2.279 15.064 1.00 90.88 169 ALA A O 1
ATOM 1379 N N . ASN A 1 170 ? -19.238 -0.702 13.469 1.00 88.62 170 ASN A N 1
ATOM 1380 C CA . ASN A 1 170 ? -20.684 -0.767 13.255 1.00 88.62 170 ASN A CA 1
ATOM 1381 C C . ASN A 1 170 ? -21.135 -2.163 12.807 1.00 88.62 170 ASN A C 1
ATOM 1383 O O . ASN A 1 170 ? -22.105 -2.697 13.340 1.00 88.62 170 ASN A O 1
ATOM 1387 N N . ARG A 1 171 ? -20.410 -2.801 11.876 1.00 85.94 171 ARG A N 1
ATOM 1388 C CA . ARG A 1 171 ? -20.705 -4.182 11.456 1.00 85.94 171 ARG A CA 1
ATOM 1389 C C . ARG A 1 171 ? -20.586 -5.165 12.627 1.00 85.94 171 ARG A C 1
ATOM 1391 O O . ARG A 1 171 ? -21.425 -6.049 12.754 1.00 85.94 171 ARG A O 1
ATOM 1398 N N . GLN A 1 172 ? -19.579 -5.014 13.488 1.00 85.56 172 GLN A N 1
ATOM 1399 C CA . GLN A 1 172 ? -19.427 -5.863 14.674 1.00 85.56 172 GLN A CA 1
ATOM 1400 C C . GLN A 1 172 ? -20.594 -5.695 15.652 1.00 85.56 172 GLN A C 1
ATOM 1402 O O . GLN A 1 172 ? -21.130 -6.697 16.118 1.00 85.56 172 GLN A O 1
ATOM 1407 N N . LEU A 1 173 ? -21.031 -4.459 15.910 1.00 80.31 173 LEU A N 1
ATOM 1408 C CA . LEU A 1 173 ? -22.193 -4.184 16.758 1.00 80.31 173 LEU A CA 1
ATOM 1409 C C . LEU A 1 173 ? -23.480 -4.785 16.179 1.00 80.31 173 LEU A C 1
ATOM 1411 O O . LEU A 1 173 ? -24.223 -5.430 16.912 1.00 80.31 173 LEU A O 1
ATOM 1415 N N . HIS A 1 174 ? -23.716 -4.645 14.870 1.00 78.19 174 HIS A N 1
ATOM 1416 C CA . HIS A 1 174 ? -24.868 -5.269 14.209 1.00 78.19 174 HIS A CA 1
ATOM 1417 C C . HIS A 1 174 ? -24.835 -6.798 14.290 1.00 78.19 174 HIS A C 1
ATOM 1419 O O . HIS A 1 174 ? -25.861 -7.413 14.564 1.00 78.19 174 HIS A O 1
ATOM 1425 N N . ASN A 1 175 ? -23.665 -7.413 14.106 1.00 76.88 175 ASN A N 1
ATOM 1426 C CA . ASN A 1 175 ? -23.520 -8.862 14.232 1.00 76.88 175 ASN A CA 1
ATOM 1427 C C . ASN A 1 175 ? -23.797 -9.335 15.669 1.00 76.88 175 ASN A C 1
ATOM 1429 O O . ASN A 1 175 ? -24.466 -10.346 15.856 1.00 76.88 175 ASN A O 1
ATOM 1433 N N . LEU A 1 176 ? -23.320 -8.599 16.680 1.00 75.19 176 LEU A N 1
ATOM 1434 C CA . LEU A 1 176 ? -23.569 -8.902 18.095 1.00 75.19 176 LEU A CA 1
ATOM 1435 C C . LEU A 1 176 ? -25.043 -8.707 18.482 1.00 75.19 176 LEU A C 1
ATOM 1437 O O . LEU A 1 176 ? -25.582 -9.521 19.225 1.00 75.19 176 LEU A O 1
ATOM 1441 N N . ALA A 1 177 ? -25.700 -7.672 17.954 1.00 72.94 177 ALA A N 1
ATOM 1442 C CA . ALA A 1 177 ? -27.124 -7.427 18.176 1.00 72.94 177 ALA A CA 1
ATOM 1443 C C . ALA A 1 177 ? -28.001 -8.509 17.519 1.00 72.94 177 ALA A C 1
ATOM 1445 O O . ALA A 1 177 ? -28.901 -9.034 18.164 1.00 72.94 177 ALA A O 1
ATOM 1446 N N . GLY A 1 178 ? -27.685 -8.923 16.286 1.00 58.75 178 GLY A N 1
ATOM 1447 C CA . GLY A 1 178 ? -28.412 -9.990 15.583 1.00 58.75 178 GLY A CA 1
ATOM 1448 C C . GLY A 1 178 ? -28.244 -11.391 16.193 1.00 58.75 178 GLY A C 1
ATOM 1449 O O . GLY A 1 178 ? -29.069 -12.265 15.953 1.00 58.75 178 GLY A O 1
ATOM 1450 N N . LEU A 1 179 ? -27.207 -11.611 17.009 1.00 56.84 179 LEU A N 1
ATOM 1451 C CA . LEU A 1 179 ? -27.029 -12.831 17.813 1.00 56.84 179 LEU A CA 1
ATOM 1452 C C . LEU A 1 179 ? -27.833 -12.805 19.129 1.00 56.84 179 LEU A C 1
ATOM 1454 O O . LEU A 1 179 ? -28.022 -13.856 19.742 1.00 56.84 179 LEU A O 1
ATOM 1458 N N . GLY A 1 180 ? -28.305 -11.631 19.567 1.00 50.75 180 GLY A N 1
ATOM 1459 C CA . GLY A 1 180 ? -29.118 -11.456 20.776 1.00 50.75 180 GLY A CA 1
ATOM 1460 C C . GLY A 1 180 ? -30.591 -11.843 20.603 1.00 50.75 180 GLY A C 1
ATOM 1461 O O . GLY A 1 180 ? -31.219 -12.261 21.571 1.00 50.75 180 GLY A O 1
ATOM 1462 N N . ASP A 1 181 ? -31.112 -11.795 19.374 1.00 51.75 181 ASP A N 1
ATOM 1463 C CA . ASP A 1 181 ? -32.524 -12.074 19.062 1.00 51.75 181 ASP A CA 1
ATOM 1464 C C . ASP A 1 181 ? -32.837 -13.570 18.831 1.00 51.75 181 ASP A C 1
ATOM 1466 O O . ASP A 1 181 ? -33.979 -13.937 18.569 1.00 51.75 181 ASP A O 1
ATOM 1470 N N . VAL A 1 182 ? -31.852 -14.472 18.969 1.00 51.44 182 VAL A N 1
ATOM 1471 C CA . VAL A 1 182 ? -32.031 -15.932 18.760 1.00 51.44 182 VAL A CA 1
ATOM 1472 C C . VAL A 1 182 ? -32.322 -16.691 20.070 1.00 51.44 182 VAL A C 1
ATOM 1474 O O . VAL A 1 182 ? -32.345 -17.918 20.109 1.00 51.44 182 VAL A O 1
ATOM 1477 N N . LYS A 1 183 ? -32.593 -15.993 21.177 1.00 51.00 183 LYS A N 1
ATOM 1478 C CA . LYS A 1 183 ? -33.049 -16.618 22.430 1.00 51.00 183 LYS A CA 1
ATOM 1479 C C . LYS A 1 183 ? -34.324 -15.954 22.922 1.00 51.00 183 LYS A C 1
ATOM 1481 O O . LYS A 1 183 ? -34.237 -15.068 23.758 1.00 51.00 183 LYS A O 1
ATOM 1486 N N . ASN A 1 184 ? -35.469 -16.375 22.383 1.00 48.50 184 ASN A N 1
ATOM 1487 C CA . ASN A 1 184 ? -36.776 -16.428 23.060 1.00 48.50 184 ASN A CA 1
ATOM 1488 C C . ASN A 1 184 ? -37.851 -16.903 22.069 1.00 48.50 184 ASN A C 1
ATOM 1490 O O . ASN A 1 184 ? -38.689 -16.119 21.648 1.00 48.50 184 ASN A O 1
ATOM 1494 N N . PHE A 1 185 ? -37.822 -18.176 21.677 1.00 47.62 185 PHE A N 1
ATOM 1495 C CA . PHE A 1 185 ? -39.002 -18.876 21.154 1.00 47.62 185 PHE A CA 1
ATOM 1496 C C . PHE A 1 185 ? -38.776 -20.382 21.324 1.00 47.62 185 PHE A C 1
ATOM 1498 O O . PHE A 1 185 ? -38.312 -21.053 20.415 1.00 47.62 185 PHE A O 1
ATOM 1505 N N . ASP A 1 186 ? -38.963 -20.858 22.555 1.00 50.38 186 ASP A N 1
ATOM 1506 C CA . ASP A 1 186 ? -39.516 -22.190 22.840 1.00 50.38 186 ASP A CA 1
ATOM 1507 C C . ASP A 1 186 ? -39.736 -22.330 24.353 1.00 50.38 186 ASP A C 1
ATOM 1509 O O . ASP A 1 186 ? -38.971 -22.941 25.097 1.00 50.38 186 ASP A O 1
ATOM 1513 N N . SER A 1 187 ? -40.810 -21.707 24.829 1.00 51.72 187 SER A N 1
ATOM 1514 C CA . SER A 1 187 ? -41.515 -22.184 26.014 1.00 51.72 187 SER A CA 1
ATOM 1515 C C . SER A 1 187 ? -42.982 -21.803 25.884 1.00 51.72 187 SER A C 1
ATOM 1517 O O . SER A 1 187 ? -43.319 -20.626 26.011 1.00 51.72 187 SER A O 1
ATOM 1519 N N . GLY A 1 188 ? -43.839 -22.791 25.643 1.00 47.38 188 GLY A N 1
ATOM 1520 C CA . GLY A 1 188 ? -45.279 -22.629 25.814 1.00 47.38 188 GLY A CA 1
ATOM 1521 C C . GLY A 1 188 ? -46.118 -23.408 24.813 1.00 47.38 188 GLY A C 1
ATOM 1522 O O . GLY A 1 188 ? -46.405 -22.911 23.734 1.00 47.38 188 GLY A O 1
ATOM 1523 N N . ASP A 1 189 ? -46.559 -24.577 25.271 1.00 46.06 189 ASP A N 1
ATOM 1524 C CA . ASP A 1 189 ? -47.879 -25.157 25.022 1.00 46.06 189 ASP A CA 1
ATOM 1525 C C . ASP A 1 189 ? -48.204 -25.766 23.649 1.00 46.06 189 ASP A C 1
ATOM 1527 O O . ASP A 1 189 ? -48.627 -25.106 22.704 1.00 46.06 189 ASP A O 1
ATOM 1531 N N . ALA A 1 190 ? -48.231 -27.100 23.631 1.00 43.78 190 ALA A N 1
ATOM 1532 C CA . ALA A 1 190 ? -49.430 -27.801 23.186 1.00 43.78 190 ALA A CA 1
ATOM 1533 C C . ALA A 1 190 ? -49.654 -29.023 24.087 1.00 43.78 190 ALA A C 1
ATOM 1535 O O . ALA A 1 190 ? -48.739 -29.812 24.328 1.00 43.78 190 ALA A O 1
ATOM 1536 N N . SER A 1 191 ? -50.864 -29.057 24.637 1.00 50.09 191 SER A N 1
ATOM 1537 C CA . SER A 1 191 ? -51.428 -29.998 25.606 1.00 50.09 191 SER A CA 1
ATOM 1538 C C . SER A 1 191 ? -51.554 -31.435 25.109 1.00 50.09 191 SER A C 1
ATOM 1540 O O . SER A 1 191 ? -51.577 -31.643 23.876 1.00 50.09 191 SER A O 1
#

Sequence (191 aa):
MTMNRILSNDKQRLQDVQELARKTIHIVKEDQIAFTGSEVIQVPGVLLCDPILSNDEKIYWMFLRRATQANSYQRMPDQTELAAEMRISRASIITYTKMLRATRWLTIVGTHKENNLPTRHFYVIHERPISIEETLGLDGDYIAFLEESCKGRTERLVQYCRNTLAVRANRQLHNLAGLGDVKNFDSGDAS

Foldseek 3Di:
DPPVVVVVVVVVVVVVVVVLVVVVVVQVPDDDDDDDDDDDQDAQPCLVVPPLDDPVLSVVLSVQSVVVPPVVDPDDDDLVRSCVVVVHDSVVSVVSVLSCLLQQQKAFQDFDDDPNHGDGTDMDGDSHRDDPVVRCVRHVCSLVSLVVQLVDDPVSSVVSSVVVVVVVVVVVVVVVVVVVPPPDPDDDDDD

pLDDT: mean 79.5, std 18.49, range [32.97, 98.25]

Secondary structure (DSSP, 8-state):
--HHHHHHHHHHHHHHHHHHHHHHHHGGGSS-------------HHHHT-SSS-HHHHHHHHHHHHHHHSS--SSPPPHHHHHHHHTS-HHHHHHHHHHHHHTTSEEEEEEEEETTEEEEEEEEE-SSPPPHHHHHHH-TTHHHHHHHHTTSS-HHHHHHHHHHHHHHHHHHHHHHHHTTTTS--------

Organism: NCBI:txid797473